Protein AF-A0AA47KNT8-F1 (afdb_monomer)

Structure (mmCIF, N/CA/C/O backbone):
data_AF-A0AA47KNT8-F1
#
_entry.id   AF-A0AA47KNT8-F1
#
loop_
_atom_site.group_PDB
_atom_site.id
_atom_site.type_symbol
_atom_site.label_atom_id
_atom_site.label_alt_id
_atom_site.label_comp_id
_atom_site.label_asym_id
_atom_site.label_entity_id
_atom_site.label_seq_id
_atom_site.pdbx_PDB_ins_code
_atom_site.Cartn_x
_atom_site.Cartn_y
_atom_site.Cartn_z
_atom_site.occupancy
_atom_site.B_iso_or_equiv
_atom_site.auth_seq_id
_atom_site.auth_comp_id
_atom_site.auth_asym_id
_atom_site.auth_atom_id
_atom_site.pdbx_PDB_model_num
ATOM 1 N N . MET A 1 1 ? -3.908 1.136 -3.736 1.00 90.94 1 MET A N 1
ATOM 2 C CA . MET A 1 1 ? -2.529 1.185 -3.188 1.00 90.94 1 MET A CA 1
ATOM 3 C C . MET A 1 1 ? -1.852 -0.162 -3.401 1.00 90.94 1 MET A C 1
ATOM 5 O O . MET A 1 1 ? -2.548 -1.169 -3.468 1.00 90.94 1 MET A O 1
ATOM 9 N N . LEU A 1 2 ? -0.520 -0.195 -3.483 1.00 93.31 2 LEU A N 1
ATOM 10 C CA . LEU A 1 2 ? 0.267 -1.433 -3.476 1.00 93.31 2 LEU A CA 1
ATOM 11 C C . LEU A 1 2 ? 1.182 -1.468 -2.249 1.00 93.31 2 LEU A C 1
ATOM 13 O O . LEU A 1 2 ? 1.855 -0.476 -1.952 1.00 93.31 2 LEU A O 1
ATOM 17 N N . VAL A 1 3 ? 1.226 -2.610 -1.568 1.00 94.50 3 VAL A N 1
ATOM 18 C CA . VAL A 1 3 ? 2.172 -2.901 -0.489 1.00 94.50 3 VAL A CA 1
ATOM 19 C C . VAL A 1 3 ? 3.247 -3.821 -1.039 1.00 94.50 3 VAL A C 1
ATOM 21 O O . VAL A 1 3 ? 2.986 -4.973 -1.381 1.00 94.50 3 VAL A O 1
ATOM 24 N N . ARG A 1 4 ? 4.472 -3.317 -1.126 1.00 93.19 4 ARG A N 1
ATOM 25 C CA . ARG A 1 4 ? 5.611 -4.108 -1.564 1.00 93.19 4 ARG A CA 1
ATOM 26 C C . ARG A 1 4 ? 6.244 -4.823 -0.385 1.00 93.19 4 ARG A C 1
ATOM 28 O O . ARG A 1 4 ? 6.778 -4.162 0.503 1.00 93.19 4 ARG A O 1
ATOM 35 N N . LEU A 1 5 ? 6.264 -6.151 -0.437 1.00 92.06 5 LEU A N 1
ATOM 36 C CA . LEU A 1 5 ? 6.986 -7.019 0.493 1.00 92.06 5 LEU A CA 1
ATOM 37 C C . LEU A 1 5 ? 8.063 -7.779 -0.287 1.00 92.06 5 LEU A C 1
ATOM 39 O O . LEU A 1 5 ? 7.774 -8.667 -1.093 1.00 92.06 5 LEU A O 1
ATOM 43 N N . GLY A 1 6 ? 9.324 -7.379 -0.112 1.00 88.56 6 GLY A N 1
ATOM 44 C CA . GLY A 1 6 ? 10.437 -7.893 -0.912 1.00 88.56 6 GLY A CA 1
ATOM 45 C C . GLY A 1 6 ? 10.252 -7.623 -2.414 1.00 88.56 6 GLY A C 1
ATOM 46 O O . GLY A 1 6 ? 10.431 -6.495 -2.888 1.00 88.56 6 GLY A O 1
ATOM 47 N N . LYS A 1 7 ? 9.923 -8.671 -3.180 1.00 85.06 7 LYS A N 1
ATOM 48 C CA . LYS A 1 7 ? 9.673 -8.597 -4.633 1.00 85.06 7 LYS A CA 1
ATOM 49 C C . LYS A 1 7 ? 8.186 -8.582 -5.007 1.00 85.06 7 LYS A C 1
ATOM 51 O O . LYS A 1 7 ? 7.882 -8.256 -6.148 1.00 85.06 7 LYS A O 1
ATOM 56 N N . ALA A 1 8 ? 7.287 -8.913 -4.081 1.00 89.44 8 ALA A N 1
ATOM 57 C CA . ALA A 1 8 ? 5.854 -8.961 -4.348 1.00 89.44 8 ALA A CA 1
ATOM 58 C C . ALA A 1 8 ? 5.225 -7.577 -4.152 1.00 89.44 8 ALA A C 1
ATOM 60 O O . ALA A 1 8 ? 5.446 -6.955 -3.115 1.00 89.44 8 ALA A O 1
ATOM 61 N N . ASP A 1 9 ? 4.441 -7.112 -5.126 1.00 92.88 9 ASP A N 1
ATOM 62 C CA . ASP A 1 9 ? 3.568 -5.942 -4.989 1.00 92.88 9 ASP A CA 1
ATOM 63 C C . ASP A 1 9 ? 2.139 -6.431 -4.739 1.00 92.88 9 ASP A C 1
ATOM 65 O O . ASP A 1 9 ? 1.465 -6.918 -5.644 1.00 92.88 9 ASP A O 1
ATOM 69 N N . ILE A 1 10 ? 1.693 -6.328 -3.490 1.00 94.38 10 ILE A N 1
ATOM 70 C CA . ILE A 1 10 ? 0.396 -6.832 -3.044 1.00 94.38 10 ILE A CA 1
ATOM 71 C C . ILE A 1 10 ? -0.637 -5.706 -3.162 1.00 94.38 10 ILE A C 1
ATOM 73 O O . ILE A 1 10 ? -0.458 -4.653 -2.538 1.00 94.38 10 ILE A O 1
ATOM 77 N N . PRO A 1 11 ? -1.719 -5.877 -3.940 1.00 93.94 11 PRO A N 1
ATOM 78 C CA . PRO A 1 11 ? -2.748 -4.857 -4.051 1.00 93.94 11 PRO A CA 1
ATOM 79 C C . PRO A 1 11 ? -3.601 -4.777 -2.783 1.00 93.94 11 PRO A C 1
ATOM 81 O O . PRO A 1 11 ? -3.981 -5.784 -2.184 1.00 93.94 11 PRO A O 1
ATOM 84 N N . VAL A 1 12 ? -3.935 -3.546 -2.407 1.00 93.75 12 VAL A N 1
ATOM 85 C CA . VAL A 1 12 ? -4.913 -3.228 -1.365 1.00 93.75 12 VAL A CA 1
ATOM 86 C C . VAL A 1 12 ? -5.880 -2.209 -1.957 1.00 93.75 12 VAL A C 1
ATOM 88 O O . VAL A 1 12 ? -5.471 -1.099 -2.337 1.00 93.75 12 VAL A O 1
ATOM 91 N N . TYR A 1 13 ? -7.146 -2.608 -2.090 1.00 91.19 13 TYR A N 1
ATOM 92 C CA . TYR A 1 13 ? -8.214 -1.757 -2.618 1.00 91.19 13 TYR A CA 1
ATOM 93 C C . TYR A 1 13 ? -9.114 -1.218 -1.497 1.00 91.19 13 TYR A C 1
ATOM 95 O O . TYR A 1 13 ? -8.959 -1.561 -0.323 1.00 91.19 13 TYR A O 1
ATOM 103 N N . ALA A 1 14 ? -10.030 -0.314 -1.850 1.00 90.31 14 ALA A N 1
ATOM 104 C CA . ALA A 1 14 ? -10.889 0.368 -0.888 1.00 90.31 14 ALA A CA 1
ATOM 105 C C . ALA A 1 14 ? -11.677 -0.613 0.004 1.00 90.31 14 ALA A C 1
ATOM 107 O O . ALA A 1 14 ? -12.276 -1.574 -0.477 1.00 90.31 14 ALA A O 1
ATOM 108 N N . GLY A 1 15 ? -11.690 -0.342 1.311 1.00 89.44 15 GLY A N 1
ATOM 109 C CA . GLY A 1 15 ? -12.368 -1.169 2.314 1.00 89.44 15 GLY A CA 1
ATOM 110 C C . GLY A 1 15 ? -11.535 -2.329 2.869 1.00 89.44 15 GLY A C 1
ATOM 111 O O . GLY A 1 15 ? -11.963 -2.957 3.833 1.00 89.44 15 GLY A O 1
ATOM 112 N N . GLN A 1 16 ? -10.346 -2.601 2.323 1.00 92.38 16 GLN A N 1
ATOM 113 C CA . GLN A 1 16 ? -9.429 -3.594 2.883 1.00 92.38 16 GLN A CA 1
ATOM 114 C C . GLN A 1 16 ? -8.457 -2.972 3.890 1.00 92.38 16 GLN A C 1
ATOM 116 O O . GLN A 1 16 ? -7.994 -1.844 3.718 1.00 92.38 16 GLN A O 1
ATOM 121 N N . GLY A 1 17 ? -8.111 -3.744 4.920 1.00 95.12 17 GLY A N 1
ATOM 122 C CA . GLY A 1 17 ? -6.996 -3.449 5.812 1.00 95.12 17 GLY A CA 1
ATOM 123 C C . GLY A 1 17 ? -5.757 -4.257 5.439 1.00 95.12 17 GLY A C 1
ATOM 124 O O . GLY A 1 17 ? -5.858 -5.367 4.913 1.00 95.12 17 GLY A O 1
ATOM 125 N N . PHE A 1 18 ? -4.582 -3.720 5.757 1.00 96.50 18 PHE A N 1
ATOM 126 C CA . PHE A 1 18 ? -3.316 -4.434 5.636 1.00 96.50 18 PHE A CA 1
ATOM 127 C C . PHE A 1 18 ? -2.463 -4.175 6.876 1.00 96.50 18 PHE A C 1
ATOM 129 O O . PHE A 1 18 ? -2.249 -3.022 7.250 1.00 96.50 18 PHE A O 1
ATOM 136 N N . TRP A 1 19 ? -1.997 -5.241 7.521 1.00 96.50 19 TRP A N 1
ATOM 137 C CA . TRP A 1 19 ? -1.174 -5.168 8.722 1.00 96.50 19 TRP A CA 1
ATOM 138 C C . TRP A 1 19 ? 0.304 -5.340 8.382 1.00 96.50 19 TRP A C 1
ATOM 140 O O . TRP A 1 19 ? 0.682 -6.282 7.682 1.00 96.50 19 TRP A O 1
ATOM 150 N N . LEU A 1 20 ? 1.131 -4.437 8.912 1.00 95.19 20 LEU A N 1
ATOM 151 C CA . LEU A 1 20 ? 2.584 -4.425 8.769 1.00 95.19 20 LEU A CA 1
ATOM 152 C C .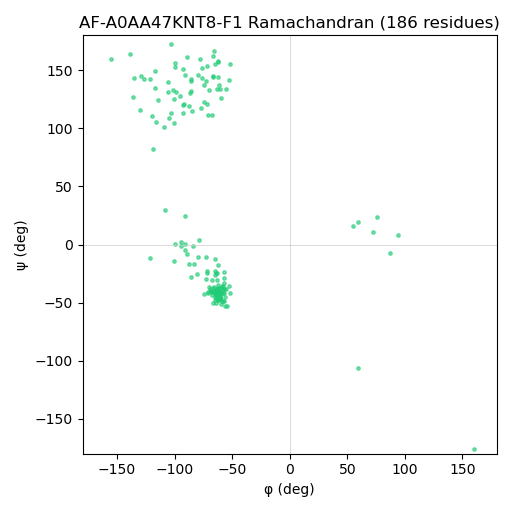 LEU A 1 20 ? 3.225 -4.524 10.162 1.00 95.19 20 LEU A C 1
ATOM 154 O O . LEU A 1 20 ? 3.137 -3.567 10.932 1.00 95.19 20 LEU A O 1
ATOM 158 N N . PRO A 1 21 ? 3.877 -5.651 10.494 1.00 93.00 21 PRO A N 1
ATOM 159 C CA . PRO A 1 21 ? 4.664 -5.777 11.716 1.00 93.00 21 PRO A CA 1
ATOM 160 C C . PRO A 1 21 ? 5.840 -4.790 11.743 1.00 93.00 21 PRO A C 1
ATOM 162 O O . PRO A 1 21 ? 6.332 -4.369 10.694 1.00 93.00 21 PRO A O 1
ATOM 165 N N . PHE A 1 22 ? 6.330 -4.464 12.942 1.00 85.75 22 PHE A N 1
ATOM 166 C CA . PHE A 1 22 ? 7.390 -3.467 13.143 1.00 85.75 22 PHE A CA 1
ATOM 167 C C . PHE A 1 22 ? 8.681 -3.772 12.360 1.00 85.75 22 PHE A C 1
ATOM 169 O O . PHE A 1 22 ? 9.247 -2.882 11.734 1.00 85.75 22 PHE A O 1
ATOM 176 N N . GLU A 1 23 ? 9.116 -5.033 12.327 1.00 82.62 23 GLU A N 1
ATOM 177 C CA . GLU A 1 23 ? 10.360 -5.455 11.659 1.00 82.62 23 GLU A CA 1
ATOM 178 C C . GLU A 1 23 ? 10.155 -5.862 10.189 1.00 82.62 23 GLU A C 1
ATOM 180 O O . GLU A 1 23 ? 10.919 -6.638 9.616 1.00 82.62 23 GLU A O 1
ATOM 185 N N . CYS A 1 24 ? 9.102 -5.355 9.545 1.00 86.25 24 CYS A N 1
ATOM 186 C CA . CYS A 1 24 ? 8.797 -5.681 8.160 1.00 86.25 24 CYS A CA 1
ATOM 187 C C . CYS A 1 24 ? 9.417 -4.656 7.200 1.00 86.25 24 CYS A C 1
ATOM 189 O O . CYS A 1 24 ? 8.977 -3.506 7.144 1.00 86.25 24 CYS A O 1
ATOM 191 N N . LEU A 1 25 ? 10.400 -5.066 6.388 1.00 90.62 25 LEU A N 1
ATOM 192 C CA . LEU A 1 25 ? 10.884 -4.234 5.283 1.00 90.62 25 LEU A CA 1
ATOM 193 C C . LEU A 1 25 ? 9.819 -4.171 4.182 1.00 90.62 25 LEU A C 1
ATOM 195 O O . LEU A 1 25 ? 9.562 -5.157 3.487 1.00 90.62 25 LEU A O 1
ATOM 199 N N . HIS A 1 26 ? 9.235 -2.993 4.002 1.00 92.31 26 HIS A N 1
ATOM 200 C CA . HIS A 1 26 ? 8.162 -2.769 3.046 1.00 92.31 26 HIS A CA 1
ATOM 201 C C . HIS A 1 26 ? 8.334 -1.444 2.303 1.00 92.31 26 HIS A C 1
ATOM 203 O O . HIS A 1 26 ? 9.080 -0.557 2.718 1.00 92.31 26 HIS A O 1
ATOM 209 N N . ALA A 1 27 ? 7.616 -1.301 1.193 1.00 90.44 27 ALA A N 1
ATOM 210 C CA . ALA A 1 27 ? 7.422 -0.016 0.536 1.00 90.44 27 ALA A CA 1
ATOM 211 C C . ALA A 1 27 ? 5.956 0.145 0.140 1.00 90.44 27 ALA A C 1
ATOM 213 O O . ALA A 1 27 ? 5.313 -0.814 -0.278 1.00 90.44 27 ALA A O 1
ATOM 214 N N . LEU A 1 28 ? 5.430 1.361 0.246 1.00 90.81 28 LEU A N 1
ATOM 215 C CA . LEU A 1 28 ? 4.055 1.666 -0.134 1.00 90.81 28 LEU A CA 1
ATOM 216 C C . LEU A 1 28 ? 4.046 2.440 -1.449 1.00 90.81 28 LEU A C 1
ATOM 218 O O . LEU A 1 28 ? 4.772 3.420 -1.606 1.00 90.81 28 LEU A O 1
ATOM 222 N N . THR A 1 29 ? 3.216 2.003 -2.392 1.00 88.94 29 THR A N 1
ATOM 223 C CA . THR A 1 29 ? 2.898 2.768 -3.604 1.00 88.94 29 THR A CA 1
ATOM 224 C C . THR A 1 29 ? 1.464 3.260 -3.490 1.00 88.94 29 THR A C 1
ATOM 226 O O . THR A 1 29 ? 0.511 2.496 -3.677 1.00 88.94 29 THR A O 1
ATOM 229 N N . ILE A 1 30 ? 1.313 4.536 -3.140 1.00 87.56 30 ILE A N 1
ATOM 230 C CA . ILE A 1 30 ? 0.014 5.200 -3.042 1.00 87.56 30 ILE A CA 1
ATOM 231 C C . ILE A 1 30 ? -0.355 5.695 -4.438 1.00 87.56 30 ILE A C 1
ATOM 233 O O . ILE A 1 30 ? 0.339 6.516 -5.030 1.00 87.56 30 ILE A O 1
ATOM 237 N N . THR A 1 31 ? -1.426 5.129 -4.975 1.00 84.12 31 THR A N 1
ATOM 238 C CA . THR A 1 31 ? -1.989 5.466 -6.283 1.00 84.12 31 THR A CA 1
ATOM 239 C C . THR A 1 31 ? -2.801 6.768 -6.198 1.00 84.12 31 THR A C 1
ATOM 241 O O . THR A 1 31 ? -3.215 7.131 -5.093 1.00 84.12 31 THR A O 1
ATOM 244 N N . PRO A 1 32 ? -3.052 7.483 -7.313 1.00 82.50 32 PRO A N 1
ATOM 245 C CA . PRO A 1 32 ? -3.935 8.650 -7.304 1.00 82.50 32 PRO A CA 1
ATOM 246 C C . PRO A 1 32 ? -5.293 8.353 -6.677 1.00 82.50 32 PRO A C 1
ATOM 248 O O . PRO A 1 32 ? -5.721 7.198 -6.610 1.00 82.50 32 PRO A O 1
ATOM 251 N N . ASP A 1 33 ? -5.931 9.405 -6.171 1.00 82.62 33 ASP A N 1
ATOM 252 C CA . ASP A 1 33 ? -7.264 9.364 -5.558 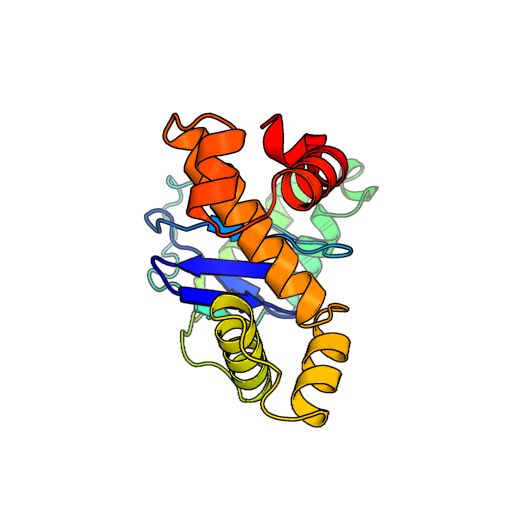1.00 82.62 33 ASP A CA 1
ATOM 253 C C . ASP A 1 33 ? -7.412 8.353 -4.407 1.00 82.62 33 ASP A C 1
ATOM 255 O O . ASP A 1 33 ? -8.511 8.033 -3.957 1.00 82.62 33 ASP A O 1
ATOM 259 N N . THR A 1 34 ? -6.288 7.876 -3.867 1.00 87.00 34 THR A N 1
ATOM 260 C CA . THR A 1 34 ? -6.259 6.966 -2.729 1.00 87.00 34 THR A CA 1
ATOM 261 C C . THR A 1 34 ? -6.126 7.763 -1.442 1.00 87.00 34 THR A C 1
ATOM 263 O O . THR A 1 34 ? -5.134 8.456 -1.220 1.00 87.00 34 THR A O 1
ATOM 266 N N . ARG A 1 35 ? -7.110 7.615 -0.555 1.00 88.06 35 ARG A N 1
ATOM 267 C CA . ARG A 1 35 ? -7.023 8.066 0.837 1.00 88.06 35 ARG A CA 1
ATOM 268 C C . ARG A 1 35 ? -6.738 6.865 1.723 1.00 88.06 35 ARG A C 1
ATOM 270 O O . ARG A 1 35 ? -7.391 5.834 1.580 1.00 88.06 35 ARG A O 1
ATOM 277 N N . LEU A 1 36 ? -5.770 7.000 2.622 1.00 90.69 36 LEU A N 1
ATOM 278 C CA . LEU A 1 36 ? -5.418 5.953 3.575 1.00 90.69 36 LEU A CA 1
ATOM 279 C C . LEU A 1 36 ? -5.562 6.473 5.002 1.00 90.69 36 LEU A C 1
ATOM 281 O O . LEU A 1 36 ? -5.219 7.618 5.289 1.00 90.69 36 LEU A O 1
ATOM 285 N N . HIS A 1 37 ? -6.035 5.602 5.888 1.00 91.75 37 HIS A N 1
ATOM 286 C CA . HIS A 1 37 ? -5.922 5.786 7.328 1.00 91.75 37 HIS A CA 1
ATOM 287 C C . HIS A 1 37 ? -4.762 4.920 7.810 1.00 91.75 37 HIS A C 1
ATOM 289 O O . HIS A 1 37 ? -4.737 3.718 7.547 1.00 91.75 37 HIS A O 1
ATOM 295 N N . GLN A 1 38 ? -3.798 5.530 8.495 1.00 92.25 38 GLN A N 1
ATOM 296 C CA . GLN A 1 38 ? -2.651 4.828 9.059 1.00 92.25 38 GLN A CA 1
ATOM 297 C C . GLN A 1 38 ? -2.705 4.910 10.579 1.00 92.25 38 GLN A C 1
ATOM 299 O O . GLN A 1 38 ? -2.715 6.000 11.146 1.00 92.25 38 GLN A O 1
ATOM 304 N N . LEU A 1 39 ? -2.685 3.748 11.228 1.00 92.19 39 LEU A N 1
ATOM 305 C CA . LEU A 1 39 ? -2.490 3.631 12.665 1.00 92.19 39 LEU A CA 1
ATOM 306 C C . LEU A 1 39 ? -1.067 3.145 12.922 1.00 92.19 39 LEU A C 1
ATOM 308 O O . LEU A 1 39 ? -0.734 1.999 12.631 1.00 92.19 39 LEU A O 1
ATOM 312 N N . ALA A 1 40 ? -0.225 4.031 13.445 1.00 92.00 40 ALA A N 1
ATOM 313 C CA . ALA A 1 40 ? 1.112 3.677 13.897 1.00 92.00 40 ALA A CA 1
ATOM 314 C C . ALA A 1 40 ? 1.077 3.399 15.402 1.00 92.00 40 ALA A C 1
ATOM 316 O O . ALA A 1 40 ? 0.599 4.223 16.181 1.00 92.00 40 ALA A O 1
ATOM 317 N N . VAL A 1 41 ? 1.601 2.246 15.808 1.00 91.94 41 VAL A N 1
ATOM 318 C CA . VAL A 1 41 ? 1.665 1.841 17.215 1.00 91.94 41 VAL A CA 1
ATOM 319 C C . VAL A 1 41 ? 3.101 1.970 17.701 1.00 91.94 41 VAL A C 1
ATOM 321 O O . VAL A 1 41 ? 4.042 1.639 16.980 1.00 91.94 41 VAL A O 1
ATOM 324 N N . SER A 1 42 ? 3.285 2.460 18.929 1.00 90.56 42 SER A N 1
ATOM 325 C CA . SER A 1 42 ? 4.623 2.542 19.513 1.00 90.56 42 SER A CA 1
ATOM 326 C C . SER A 1 42 ? 5.219 1.139 19.673 1.00 90.56 42 SER A C 1
ATOM 328 O O . SER A 1 42 ? 4.553 0.283 20.255 1.00 90.56 42 SER A O 1
ATOM 330 N N . PRO A 1 43 ? 6.490 0.910 19.288 1.00 85.56 4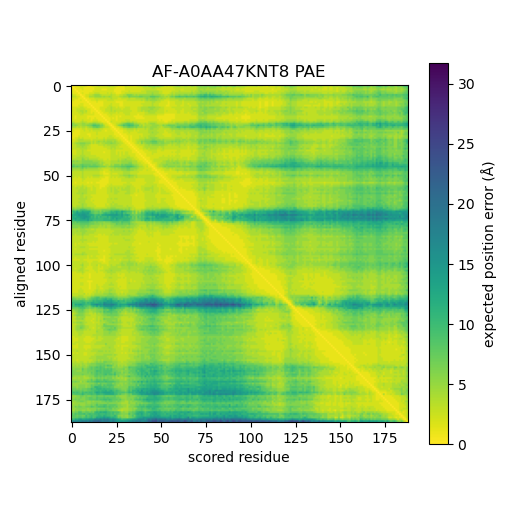3 PRO A N 1
ATOM 331 C CA . PRO A 1 43 ? 7.154 -0.378 19.507 1.00 85.56 43 PRO A CA 1
ATOM 332 C C . PRO A 1 43 ? 7.347 -0.710 20.994 1.00 85.56 43 PRO A C 1
ATOM 334 O O . PRO A 1 43 ? 7.666 -1.838 21.338 1.00 85.56 43 PRO A O 1
ATOM 337 N N . ARG A 1 44 ? 7.150 0.267 21.891 1.00 90.25 44 ARG A N 1
ATOM 338 C CA . ARG A 1 44 ? 7.220 0.084 23.349 1.00 90.25 44 ARG A CA 1
ATOM 339 C C . ARG A 1 44 ? 5.917 -0.438 23.961 1.00 90.25 44 ARG A C 1
ATOM 341 O O . ARG A 1 44 ? 5.851 -0.582 25.179 1.00 90.25 44 ARG A O 1
ATOM 348 N N . THR A 1 45 ? 4.869 -0.648 23.162 1.00 90.00 45 THR A N 1
ATOM 349 C CA . THR A 1 45 ? 3.633 -1.252 23.670 1.00 90.00 45 THR A CA 1
ATOM 350 C C . THR A 1 45 ? 3.920 -2.662 24.183 1.00 90.00 45 THR A C 1
ATOM 352 O O . THR A 1 45 ? 4.650 -3.415 23.548 1.00 90.00 45 THR A O 1
ATOM 355 N N . GLN A 1 46 ? 3.359 -3.019 25.338 1.00 89.88 46 GLN A N 1
ATOM 356 C CA . GLN A 1 46 ? 3.487 -4.372 25.899 1.00 89.88 46 GLN A CA 1
ATOM 357 C C . GLN A 1 46 ? 2.356 -5.308 25.451 1.00 89.88 46 GLN A C 1
ATOM 359 O O . GLN A 1 46 ? 2.308 -6.466 25.853 1.00 89.88 46 GLN A O 1
ATOM 364 N N . HIS A 1 47 ? 1.433 -4.805 24.632 1.00 91.38 47 HIS A N 1
ATOM 365 C CA . HIS A 1 47 ? 0.317 -5.589 24.127 1.00 91.38 47 HIS A CA 1
ATOM 366 C C . HIS A 1 47 ? 0.795 -6.566 23.041 1.00 91.38 47 HIS A C 1
ATOM 368 O O . HIS A 1 47 ? 1.571 -6.156 22.174 1.00 91.38 47 HIS A O 1
ATOM 374 N N . PRO A 1 48 ? 0.329 -7.829 23.043 1.00 92.25 48 PRO A N 1
ATOM 375 C CA . PRO A 1 48 ? 0.642 -8.779 21.983 1.00 92.25 48 PRO A CA 1
ATOM 376 C C . PRO A 1 48 ? -0.018 -8.326 20.676 1.00 92.25 48 PRO A C 1
ATOM 378 O O . PRO A 1 48 ? -1.241 -8.327 20.549 1.00 92.25 48 PRO A O 1
ATOM 381 N N . LEU A 1 49 ? 0.800 -7.915 19.709 1.00 94.62 49 LEU A N 1
ATOM 382 C CA . LEU A 1 49 ? 0.350 -7.527 18.374 1.00 94.62 49 LEU A CA 1
ATOM 383 C C . LEU A 1 49 ? 0.565 -8.673 17.375 1.00 94.62 49 LEU A C 1
ATOM 385 O O . LEU A 1 49 ? 1.454 -9.502 17.585 1.00 94.62 49 LEU A O 1
ATOM 389 N N . PRO A 1 50 ? -0.190 -8.718 16.263 1.00 94.69 50 PRO A N 1
ATOM 390 C CA . PRO A 1 50 ? 0.000 -9.750 15.254 1.00 94.69 50 PRO A CA 1
ATOM 391 C C . PRO A 1 50 ? 1.420 -9.737 14.667 1.00 94.69 50 PRO A C 1
ATOM 393 O O . PRO A 1 50 ? 1.894 -8.727 14.147 1.00 94.69 50 PRO A O 1
ATOM 396 N N . GLU A 1 51 ? 2.089 -10.887 14.698 1.00 92.12 51 GLU A N 1
ATOM 397 C CA . GLU A 1 51 ? 3.454 -11.035 14.169 1.00 92.12 51 GLU A CA 1
ATOM 398 C C . GLU A 1 51 ? 3.483 -11.216 12.646 1.00 92.12 51 GLU A C 1
ATOM 400 O O . GLU A 1 51 ? 4.476 -10.919 11.982 1.00 92.12 51 GLU A O 1
ATOM 405 N N . ARG A 1 52 ? 2.389 -11.724 12.068 1.00 93.31 52 ARG A N 1
ATOM 406 C CA . ARG A 1 52 ? 2.297 -12.025 10.635 1.00 93.31 52 ARG A CA 1
ATOM 407 C C . ARG A 1 52 ? 1.892 -10.793 9.847 1.00 93.31 52 ARG A C 1
ATOM 409 O O . ARG A 1 52 ? 1.000 -10.067 10.253 1.00 93.31 52 ARG A O 1
ATOM 416 N N . VAL A 1 53 ? 2.492 -10.607 8.677 1.00 95.12 53 VAL A N 1
ATOM 417 C CA . VAL A 1 53 ? 2.107 -9.575 7.705 1.00 95.12 53 VAL A CA 1
ATOM 418 C C . VAL A 1 53 ? 0.987 -10.078 6.792 1.00 95.12 53 VAL A C 1
ATOM 420 O O . VAL A 1 53 ? 1.013 -11.242 6.383 1.00 95.12 53 VAL A O 1
ATOM 423 N N . GLY A 1 54 ? 0.036 -9.217 6.427 1.00 96.00 54 GLY A N 1
ATOM 424 C CA . GLY A 1 54 ? -0.998 -9.584 5.457 1.00 96.00 54 GLY A CA 1
ATOM 425 C C . GLY A 1 54 ? -2.253 -8.720 5.492 1.00 96.00 54 GLY A C 1
ATOM 426 O O . GLY A 1 54 ? -2.351 -7.754 6.251 1.00 96.00 54 GLY A O 1
ATOM 427 N N . HIS A 1 55 ? -3.231 -9.097 4.671 1.00 96.88 55 HIS A N 1
ATOM 428 C CA . HIS A 1 55 ? -4.564 -8.507 4.678 1.00 96.88 55 HIS A CA 1
ATOM 429 C C . HIS A 1 55 ? -5.296 -8.834 5.973 1.00 96.88 55 HIS A C 1
ATOM 431 O O . HIS A 1 55 ? -5.157 -9.925 6.525 1.00 96.88 55 HIS A O 1
ATOM 437 N N . VAL A 1 56 ? -6.107 -7.890 6.437 1.00 95.81 56 VAL A N 1
ATOM 438 C CA . VAL A 1 56 ? -6.960 -8.058 7.614 1.00 95.81 56 VAL A CA 1
ATOM 439 C C . VAL A 1 56 ? -8.388 -7.651 7.290 1.00 95.81 56 VAL A C 1
ATOM 441 O O . VAL A 1 56 ? -8.633 -6.693 6.551 1.00 95.81 56 VAL A O 1
ATOM 444 N N . VAL A 1 57 ? -9.339 -8.360 7.891 1.00 93.19 57 VAL A N 1
ATOM 445 C CA . VAL A 1 57 ? -10.723 -7.894 7.969 1.00 93.19 57 VAL A CA 1
ATOM 446 C C . VAL A 1 57 ? -10.762 -6.780 9.007 1.00 93.19 57 VAL A C 1
ATOM 448 O O . VAL A 1 57 ? -10.357 -6.997 10.145 1.00 93.19 57 VAL A O 1
ATOM 451 N N . LEU A 1 58 ? -11.215 -5.591 8.613 1.00 93.19 58 LEU A N 1
ATOM 452 C CA . LEU A 1 58 ? -11.311 -4.442 9.510 1.00 93.19 58 LEU A CA 1
ATOM 453 C C . LEU A 1 58 ? -12.543 -4.589 10.420 1.00 93.19 58 LEU A C 1
ATOM 455 O O . LEU A 1 58 ? -13.665 -4.603 9.905 1.00 93.19 58 LEU A O 1
ATOM 459 N N . PRO A 1 59 ? -12.377 -4.678 11.755 1.00 94.06 59 PRO A N 1
ATOM 460 C CA . PRO A 1 59 ? -13.507 -4.653 12.674 1.00 94.06 59 PRO A CA 1
ATOM 461 C C . PRO A 1 59 ? -14.263 -3.317 12.574 1.00 94.06 59 PRO A C 1
ATOM 463 O O . PRO A 1 59 ? -13.618 -2.271 12.449 1.00 94.06 59 PRO A O 1
ATOM 466 N N . PRO A 1 60 ? -15.603 -3.295 12.709 1.00 94.56 60 PRO A N 1
ATOM 467 C CA . PRO A 1 60 ? -16.380 -2.057 12.614 1.00 94.56 60 PRO A CA 1
ATOM 468 C C . PRO A 1 60 ? -15.917 -0.956 13.579 1.00 94.56 60 PRO A C 1
ATOM 470 O O . PRO A 1 60 ? -15.854 0.211 13.195 1.00 94.56 60 PRO A O 1
ATOM 473 N N . LEU A 1 61 ? -15.536 -1.322 14.810 1.00 95.19 61 LEU A N 1
ATOM 474 C CA . LEU A 1 61 ? -15.019 -0.376 15.806 1.00 95.19 61 LEU A CA 1
ATOM 475 C C . LEU A 1 61 ? -13.664 0.216 15.405 1.00 95.19 61 LEU A C 1
ATOM 477 O O . LEU A 1 61 ? -13.434 1.407 15.609 1.00 95.19 61 LEU A O 1
ATOM 481 N N . LEU A 1 62 ? -12.792 -0.591 14.790 1.00 94.88 62 LEU A N 1
ATOM 482 C CA . LEU A 1 62 ? -11.512 -0.119 14.269 1.00 94.88 62 LEU A CA 1
ATOM 483 C C . LEU A 1 62 ? -11.744 0.924 13.170 1.00 94.88 62 LEU A C 1
ATOM 485 O O . LEU A 1 62 ? -11.167 2.006 13.211 1.00 94.88 62 LEU A O 1
ATOM 489 N N . THR A 1 63 ? -12.637 0.636 12.219 1.00 93.75 63 THR A N 1
ATOM 490 C CA . THR A 1 63 ? -12.990 1.578 11.149 1.00 93.75 63 THR A CA 1
ATOM 491 C C . THR A 1 63 ? -13.599 2.867 11.698 1.00 93.75 63 THR A C 1
ATOM 493 O O . THR A 1 63 ? -13.174 3.950 11.301 1.00 93.75 63 THR A O 1
ATOM 496 N N . ALA A 1 64 ? -14.550 2.769 12.631 1.00 93.56 64 ALA A N 1
ATOM 497 C CA . ALA A 1 64 ? -15.210 3.932 13.214 1.00 93.56 64 ALA A CA 1
ATOM 498 C C . ALA A 1 64 ? -14.221 4.852 13.944 1.00 93.56 64 ALA A C 1
ATOM 500 O O . ALA A 1 64 ? -14.224 6.058 13.709 1.00 93.56 64 ALA A O 1
ATOM 501 N N . GLY A 1 65 ? -13.326 4.305 14.773 1.00 94.38 65 GLY A N 1
ATOM 502 C CA . GLY A 1 65 ? -12.356 5.142 15.481 1.00 94.38 65 GLY A CA 1
ATOM 503 C C . GLY A 1 65 ? -11.248 5.698 14.576 1.00 94.38 65 GLY A C 1
ATOM 504 O O . GLY A 1 65 ? -10.794 6.816 14.807 1.00 94.38 65 GLY A O 1
ATOM 505 N N . LEU A 1 66 ? -10.858 4.991 13.503 1.00 93.25 66 LEU A N 1
ATOM 506 C CA . LEU A 1 66 ? -9.971 5.551 12.469 1.00 93.25 66 LEU A CA 1
ATOM 507 C C . LEU A 1 66 ? -10.610 6.737 11.738 1.00 93.25 66 LEU A C 1
ATOM 509 O O . LEU A 1 66 ? -9.913 7.699 11.410 1.00 93.25 66 LEU A O 1
ATOM 513 N N . MET A 1 67 ? -11.916 6.663 11.470 1.00 91.88 67 MET A N 1
ATOM 514 C CA . MET A 1 67 ? -12.664 7.770 10.882 1.00 91.88 67 MET A CA 1
ATOM 515 C C . MET A 1 67 ? -12.745 8.938 11.860 1.00 91.88 67 MET A C 1
ATOM 517 O O . MET A 1 67 ? -12.351 10.038 11.490 1.00 91.88 67 MET A O 1
ATOM 521 N N . GLU A 1 68 ? -13.158 8.689 13.104 1.00 92.25 68 GLU A N 1
ATOM 522 C CA . GLU A 1 68 ? -13.297 9.713 14.145 1.00 92.25 68 GLU A CA 1
ATOM 523 C C . GLU A 1 68 ? -11.996 10.507 14.332 1.00 92.25 68 GLU A C 1
ATOM 525 O O . GLU A 1 68 ? -11.985 11.729 14.177 1.00 92.25 68 GLU A O 1
ATOM 530 N N . LEU A 1 69 ? -10.871 9.812 14.545 1.00 91.56 69 LEU A N 1
ATOM 531 C CA . LEU A 1 69 ? -9.555 10.437 14.731 1.00 91.56 69 LEU A CA 1
ATOM 532 C C . LEU A 1 69 ? -8.967 11.038 13.445 1.00 91.56 69 LEU A C 1
ATOM 534 O O . LEU A 1 69 ? -8.090 11.896 13.517 1.00 91.56 69 LEU A O 1
ATOM 538 N N . GLY A 1 70 ? -9.406 10.572 12.275 1.00 86.50 70 GLY A N 1
ATOM 539 C CA . GLY A 1 70 ? -8.939 11.051 10.972 1.00 86.50 70 GLY A CA 1
ATOM 540 C C . GLY A 1 70 ? -9.731 12.239 10.421 1.00 86.50 70 GLY A C 1
ATOM 541 O O . GLY A 1 70 ? -9.354 12.793 9.387 1.00 86.50 70 GLY A O 1
ATOM 542 N N . THR A 1 71 ? -10.838 12.622 11.063 1.00 83.94 71 THR A N 1
ATOM 543 C CA . THR A 1 71 ? -11.668 13.745 10.616 1.00 83.94 71 THR A CA 1
ATOM 544 C C . THR A 1 71 ? -11.031 15.100 10.950 1.00 83.94 71 THR A C 1
ATOM 546 O O . THR A 1 71 ? -10.339 15.229 11.958 1.00 83.94 71 THR A O 1
ATOM 549 N N . PRO A 1 72 ? -11.308 16.171 10.180 1.00 76.62 72 PRO A N 1
ATOM 550 C CA . PRO A 1 72 ? -10.904 17.533 10.557 1.00 76.62 72 PRO A CA 1
ATOM 551 C C . PRO A 1 72 ? -11.446 17.959 11.934 1.00 76.62 72 PRO A C 1
ATOM 553 O O . PRO A 1 72 ? -10.826 18.750 12.648 1.00 76.62 72 PRO A O 1
ATOM 556 N N . THR A 1 73 ? -12.593 17.397 12.324 1.00 75.19 73 THR A N 1
ATOM 557 C CA . THR A 1 73 ? -13.241 17.589 13.625 1.00 75.19 73 THR A CA 1
ATOM 558 C C . THR A 1 73 ? -12.528 16.889 14.780 1.00 75.19 73 THR A C 1
ATOM 560 O O . THR A 1 73 ? -12.803 17.228 15.926 1.00 75.19 73 THR A O 1
ATOM 563 N N . ALA A 1 74 ? -11.554 16.008 14.521 1.00 77.75 74 ALA A N 1
ATOM 564 C CA . ALA A 1 74 ? -10.716 15.416 15.566 1.00 77.75 74 ALA A CA 1
ATOM 565 C C . ALA A 1 74 ? -9.981 16.478 16.406 1.00 77.75 74 ALA A C 1
ATOM 567 O O . ALA A 1 74 ? -9.668 16.240 17.567 1.00 77.75 74 ALA A O 1
ATOM 568 N N . SER A 1 75 ? -9.765 17.677 15.853 1.00 74.69 75 SER A N 1
ATOM 569 C CA . SER A 1 75 ? -9.209 18.837 16.568 1.00 74.69 75 SER A CA 1
ATOM 570 C C . SER A 1 75 ? -10.074 19.339 17.736 1.00 74.69 75 SER A C 1
ATOM 572 O O . SER A 1 75 ? -9.571 20.059 18.596 1.00 74.69 75 SER A O 1
ATOM 574 N N . VAL A 1 76 ? -11.353 18.953 17.786 1.00 86.44 76 VAL A N 1
ATOM 575 C CA . VAL A 1 76 ? -12.300 19.294 18.861 1.00 86.44 76 VAL A CA 1
ATOM 576 C C . VAL A 1 76 ? -12.230 18.285 20.015 1.00 86.44 76 VAL A C 1
ATOM 578 O O . VAL A 1 76 ? -12.687 18.573 21.121 1.00 86.44 76 VAL A O 1
ATOM 581 N N . LEU A 1 77 ? -11.640 17.106 19.790 1.00 88.62 77 LEU A N 1
ATOM 582 C CA . LEU A 1 77 ? -11.480 16.095 20.827 1.00 88.62 77 LEU A CA 1
ATOM 583 C C . LEU A 1 77 ? -10.450 16.553 21.858 1.00 88.62 77 LEU A C 1
ATOM 585 O O . LEU A 1 77 ? -9.335 16.969 21.537 1.00 88.62 77 LEU A O 1
ATOM 589 N N . THR A 1 78 ? -10.802 16.406 23.131 1.00 93.00 78 THR A N 1
ATOM 590 C CA . THR A 1 78 ? -9.824 16.540 24.211 1.00 93.00 78 THR A CA 1
ATOM 591 C C . THR A 1 78 ? -8.775 15.432 24.109 1.00 93.00 78 THR A C 1
ATOM 593 O O . THR A 1 78 ? -9.049 14.335 23.616 1.00 93.00 78 THR A O 1
ATOM 596 N N . ALA A 1 79 ? -7.581 15.673 24.656 1.00 91.56 79 ALA A N 1
ATOM 597 C CA . ALA A 1 79 ? -6.528 14.656 24.714 1.00 91.56 79 ALA A CA 1
ATOM 598 C C . ALA A 1 79 ? -7.017 13.339 25.349 1.00 91.56 79 ALA A C 1
ATOM 600 O O . ALA A 1 79 ? -6.650 12.256 24.898 1.00 91.56 79 ALA A O 1
ATOM 601 N N . GLN A 1 80 ? -7.894 13.428 26.354 1.00 94.38 80 GLN A N 1
ATOM 602 C CA . GLN A 1 80 ? -8.446 12.260 27.031 1.00 94.38 80 GLN A CA 1
ATOM 603 C C . GLN A 1 80 ? -9.433 11.473 26.160 1.00 94.38 80 GLN A C 1
ATOM 605 O O . GLN A 1 80 ? -9.364 10.246 26.128 1.00 94.38 80 GLN A O 1
ATOM 610 N N . GLN A 1 81 ? -10.309 12.149 25.409 1.00 93.38 81 GLN A N 1
ATOM 611 C CA . GLN A 1 81 ? -11.202 11.482 24.453 1.00 93.38 81 GLN A CA 1
ATOM 612 C C . GLN A 1 81 ? -10.405 10.777 23.352 1.00 93.38 81 GLN A C 1
ATOM 614 O O . GLN A 1 81 ? -10.647 9.602 23.079 1.00 93.38 81 GLN A O 1
ATOM 619 N N . SER A 1 82 ? -9.404 11.456 22.788 1.00 92.94 82 SER A N 1
ATOM 620 C CA . SER A 1 82 ? -8.504 10.865 21.794 1.00 92.94 82 SER A CA 1
ATOM 621 C C . SER A 1 82 ? -7.782 9.634 22.344 1.00 92.94 82 SER A C 1
ATOM 623 O O . SER A 1 82 ? -7.711 8.613 21.663 1.00 92.94 82 SER A O 1
ATOM 625 N N . HIS A 1 83 ? -7.313 9.685 23.594 1.00 93.31 83 HIS A N 1
ATOM 626 C CA . HIS A 1 83 ? -6.670 8.547 24.249 1.00 93.31 83 HIS A CA 1
ATOM 627 C C . HIS A 1 83 ? -7.629 7.365 24.459 1.00 93.31 83 HIS A C 1
ATOM 629 O O . HIS A 1 83 ? -7.243 6.221 24.235 1.00 93.31 83 HIS A O 1
ATOM 635 N N . HIS A 1 84 ? -8.887 7.608 24.845 1.00 95.50 84 HIS A N 1
ATOM 636 C CA . HIS A 1 84 ? -9.884 6.537 24.961 1.00 95.50 84 HIS A CA 1
ATOM 637 C C . HIS A 1 84 ? -10.141 5.853 23.614 1.00 95.50 84 HIS A C 1
ATOM 639 O O . HIS A 1 84 ? -10.173 4.626 23.552 1.00 95.50 84 HIS A O 1
ATOM 645 N N . ILE A 1 85 ? -10.267 6.625 22.529 1.00 95.31 85 ILE A N 1
ATOM 646 C CA . ILE A 1 85 ? -10.445 6.054 21.189 1.00 95.31 85 ILE A CA 1
ATOM 647 C C . ILE A 1 85 ? -9.204 5.250 20.797 1.00 95.31 85 ILE A C 1
ATOM 649 O O . ILE A 1 85 ? -9.331 4.112 20.362 1.00 95.31 85 ILE A O 1
ATOM 653 N N . GLN A 1 86 ? -7.999 5.787 21.007 1.00 94.56 86 GLN A N 1
ATOM 654 C CA . GLN A 1 86 ? -6.749 5.068 20.734 1.00 94.56 86 GLN A CA 1
ATOM 655 C C . GLN A 1 86 ? -6.629 3.765 21.535 1.00 94.56 86 GLN A C 1
ATOM 657 O O . GLN A 1 86 ? -6.160 2.773 20.984 1.00 94.56 86 GLN A O 1
ATOM 662 N N . ALA A 1 87 ? -7.080 3.739 22.792 1.00 94.44 87 ALA A N 1
ATOM 663 C CA . ALA A 1 87 ? -7.110 2.525 23.605 1.00 94.44 87 ALA A CA 1
ATOM 664 C C . ALA A 1 87 ? -8.065 1.472 23.021 1.00 94.44 87 ALA A C 1
ATOM 666 O O . ALA A 1 87 ? -7.696 0.304 22.935 1.00 94.44 87 ALA A O 1
ATOM 667 N N . VAL A 1 88 ? -9.246 1.886 22.543 1.00 95.81 88 VAL A N 1
ATOM 668 C CA . VAL A 1 88 ? -10.163 0.993 21.815 1.00 95.81 88 VAL A CA 1
ATOM 669 C C . VAL A 1 88 ? -9.509 0.480 20.534 1.00 95.81 88 VAL A C 1
ATOM 671 O O . VAL A 1 88 ? -9.558 -0.713 20.266 1.00 95.81 88 VAL A O 1
ATOM 674 N N . LEU A 1 89 ? -8.853 1.338 19.746 1.00 96.25 89 LEU A N 1
ATOM 675 C CA . LEU A 1 89 ? -8.164 0.886 18.533 1.00 96.25 89 LEU A CA 1
ATOM 676 C C . LEU A 1 89 ? -7.050 -0.112 18.850 1.00 96.25 89 LEU A C 1
ATOM 678 O O . LEU A 1 89 ? -6.920 -1.099 18.133 1.00 96.25 89 LEU A O 1
ATOM 682 N N . LEU A 1 90 ? -6.280 0.123 19.917 1.00 95.75 90 LEU A N 1
ATOM 683 C CA . LEU A 1 90 ? -5.227 -0.780 20.370 1.00 95.75 90 LEU A CA 1
ATOM 684 C C . LEU A 1 90 ? -5.785 -2.160 20.744 1.00 95.75 90 LEU A C 1
ATOM 686 O O . LEU A 1 90 ? -5.244 -3.167 20.300 1.00 95.75 90 LEU A O 1
ATOM 690 N N . ASP A 1 91 ? -6.888 -2.202 21.487 1.00 95.38 91 ASP A N 1
ATOM 691 C CA . ASP A 1 91 ? -7.600 -3.442 21.803 1.00 95.38 91 ASP A CA 1
ATOM 692 C C . ASP A 1 91 ? -8.058 -4.168 20.524 1.00 95.38 91 ASP A C 1
ATOM 694 O O . ASP A 1 91 ? -7.747 -5.339 20.311 1.00 95.38 91 ASP A O 1
ATOM 698 N N . GLN A 1 92 ? -8.688 -3.448 19.590 1.00 96.25 92 GLN A N 1
ATOM 699 C CA . GLN A 1 92 ? -9.166 -4.040 18.337 1.00 96.25 92 GLN A CA 1
ATOM 700 C C . GLN A 1 92 ? -8.035 -4.605 17.463 1.00 96.25 92 GLN A C 1
ATOM 702 O O . GLN A 1 92 ? -8.218 -5.653 16.840 1.00 96.25 92 GLN A O 1
ATOM 707 N N . ILE A 1 93 ? -6.867 -3.951 17.400 1.00 96.00 93 ILE A N 1
ATOM 708 C CA . ILE A 1 93 ? -5.761 -4.443 16.563 1.00 96.00 93 ILE A CA 1
ATOM 709 C C . ILE A 1 93 ? -5.085 -5.703 17.118 1.00 96.00 93 ILE A C 1
ATOM 711 O O . ILE A 1 93 ? -4.533 -6.477 16.338 1.00 96.00 93 ILE A O 1
ATOM 715 N N . MET A 1 94 ? -5.152 -5.943 18.433 1.00 95.06 94 MET A N 1
ATOM 716 C CA . MET A 1 94 ? -4.619 -7.165 19.056 1.00 95.06 94 MET A CA 1
ATOM 717 C C . MET A 1 94 ? -5.354 -8.425 18.588 1.00 95.06 94 MET A C 1
ATOM 719 O O . MET A 1 94 ? -4.792 -9.517 18.600 1.00 95.06 94 MET A O 1
ATOM 723 N N . HIS A 1 95 ? -6.605 -8.276 18.150 1.00 94.56 95 HIS A N 1
ATOM 724 C CA . HIS A 1 95 ? -7.454 -9.373 17.690 1.00 94.56 95 HIS A CA 1
ATOM 725 C C . HIS A 1 95 ? -7.423 -9.587 16.174 1.00 94.56 95 HIS A C 1
ATOM 727 O O . HIS A 1 95 ? -8.128 -10.457 15.657 1.00 94.56 95 HIS A O 1
ATOM 733 N N . LEU A 1 96 ? -6.627 -8.809 15.437 1.00 96.25 96 LEU A N 1
ATOM 734 C CA . LEU A 1 96 ? -6.505 -9.001 13.998 1.00 96.25 96 LEU A CA 1
ATOM 735 C C . LEU A 1 96 ? -5.826 -10.336 13.690 1.00 96.25 96 LEU A C 1
ATOM 737 O O . LEU A 1 96 ? -4.873 -10.748 14.348 1.00 96.25 96 LEU A O 1
ATOM 741 N N . ALA A 1 97 ? -6.279 -10.971 12.613 1.00 95.69 97 ALA A N 1
ATOM 742 C CA . ALA A 1 97 ? -5.691 -12.190 12.077 1.00 95.69 97 ALA A CA 1
ATOM 743 C C . ALA A 1 97 ? -5.194 -11.935 10.644 1.00 95.69 97 ALA A C 1
ATOM 745 O O . ALA A 1 97 ? -5.921 -12.218 9.688 1.00 95.69 97 ALA A O 1
ATOM 746 N N . PRO A 1 98 ? -3.987 -11.360 10.468 1.00 96.62 98 PRO A N 1
ATOM 747 C CA . PRO A 1 98 ? -3.437 -11.098 9.146 1.00 96.62 98 PRO A CA 1
ATOM 748 C C . PRO A 1 98 ? -3.264 -12.383 8.342 1.00 96.62 98 PRO A C 1
ATOM 750 O O . PRO A 1 98 ? -2.716 -13.375 8.833 1.00 96.62 98 PRO A O 1
ATOM 753 N N . THR A 1 99 ? -3.695 -12.346 7.084 1.00 95.44 99 THR A N 1
ATOM 754 C CA . THR A 1 99 ? -3.561 -13.451 6.137 1.00 95.44 99 THR A CA 1
ATOM 755 C C . THR A 1 99 ? -2.886 -12.995 4.852 1.00 95.44 99 THR A C 1
ATOM 757 O O . THR A 1 99 ? -3.112 -11.894 4.357 1.00 95.44 99 THR A O 1
ATOM 760 N N . GLN A 1 100 ? -2.041 -13.860 4.298 1.00 91.44 100 GLN A N 1
ATOM 761 C CA . GLN A 1 100 ? -1.471 -13.678 2.961 1.00 91.44 100 GLN A CA 1
ATOM 762 C C . GLN A 1 100 ? -2.328 -14.344 1.880 1.00 91.44 100 GLN A C 1
ATOM 764 O O . GLN A 1 100 ? -2.024 -14.229 0.695 1.00 91.44 100 GLN A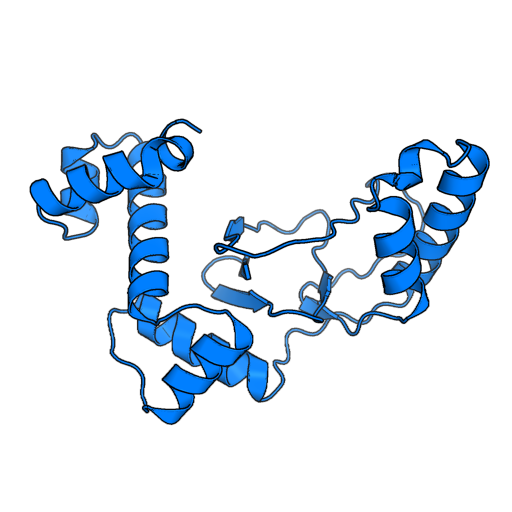 O 1
ATOM 769 N N . GLN A 1 101 ? -3.385 -15.059 2.277 1.00 91.94 101 GLN A N 1
ATOM 770 C CA . GLN A 1 101 ? -4.327 -15.640 1.334 1.00 91.94 101 GLN A CA 1
ATOM 771 C C . GLN A 1 101 ? -5.174 -14.529 0.726 1.00 91.94 101 GLN A C 1
ATOM 773 O O . GLN A 1 101 ? -5.867 -13.799 1.434 1.00 91.94 101 GLN A O 1
ATOM 778 N N . LEU A 1 102 ? -5.105 -14.423 -0.596 1.00 92.75 102 LEU A N 1
ATOM 779 C CA . LEU A 1 102 ? -5.858 -13.439 -1.351 1.00 92.75 102 LEU A CA 1
ATOM 780 C C . LEU A 1 102 ? -7.252 -13.992 -1.645 1.00 92.75 102 LEU A C 1
ATOM 782 O O . LEU A 1 102 ? -7.398 -15.122 -2.112 1.00 92.75 102 LEU A O 1
ATOM 786 N N . ASP A 1 103 ? -8.282 -13.185 -1.398 1.00 91.44 103 ASP A N 1
ATOM 787 C CA . ASP A 1 103 ? -9.607 -13.480 -1.936 1.00 91.44 103 ASP A CA 1
ATOM 788 C C . ASP A 1 103 ? -9.597 -13.393 -3.475 1.00 91.44 103 ASP A C 1
ATOM 790 O O . ASP A 1 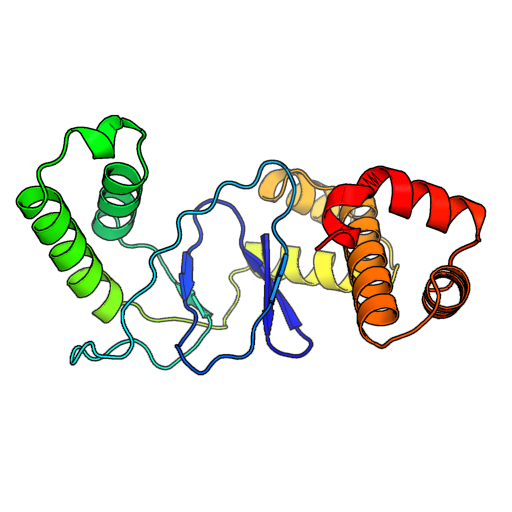103 ? -8.674 -12.853 -4.091 1.00 91.44 103 ASP A O 1
ATOM 794 N N . ALA A 1 104 ? -10.646 -13.907 -4.119 1.00 89.81 104 ALA A N 1
ATOM 795 C CA . ALA A 1 104 ? -10.719 -13.953 -5.580 1.00 89.81 104 ALA A CA 1
ATOM 796 C C . ALA A 1 104 ? -10.587 -12.568 -6.246 1.00 89.81 104 ALA A C 1
ATOM 798 O O . ALA A 1 104 ? -10.034 -12.454 -7.341 1.00 89.81 104 ALA A O 1
ATOM 799 N N . ARG A 1 105 ? -11.074 -11.499 -5.598 1.00 89.44 105 ARG A N 1
ATOM 800 C CA . ARG A 1 105 ? -11.000 -10.137 -6.151 1.00 89.44 105 ARG A CA 1
ATOM 801 C C . ARG A 1 105 ? -9.585 -9.585 -6.063 1.00 89.44 105 ARG A C 1
ATOM 803 O O . ARG A 1 105 ? -9.098 -8.989 -7.019 1.00 89.44 105 ARG A O 1
ATOM 810 N N . THR A 1 106 ? -8.933 -9.810 -4.932 1.00 92.19 106 THR A N 1
ATOM 811 C CA . THR A 1 106 ? -7.564 -9.387 -4.649 1.00 92.19 106 THR A CA 1
ATOM 812 C C . THR A 1 106 ? -6.571 -10.167 -5.501 1.00 92.19 106 THR A C 1
ATOM 814 O O . THR A 1 106 ? -5.629 -9.576 -6.022 1.00 92.19 106 THR A O 1
ATOM 817 N N . GLN A 1 107 ? -6.818 -11.460 -5.722 1.00 92.00 107 GLN A N 1
ATOM 818 C CA . GLN A 1 107 ? -6.015 -12.279 -6.624 1.00 92.00 107 GLN A CA 1
ATOM 819 C C . GLN A 1 107 ? -6.091 -11.761 -8.065 1.00 92.00 107 GLN A C 1
ATOM 821 O O . GLN A 1 107 ? -5.056 -11.524 -8.676 1.00 92.00 107 GLN A O 1
ATOM 826 N N . ALA A 1 108 ? -7.292 -11.472 -8.580 1.00 89.00 108 ALA A N 1
ATOM 827 C CA . ALA A 1 108 ? -7.443 -10.913 -9.926 1.00 89.00 108 ALA A CA 1
ATOM 828 C C . ALA A 1 108 ? -6.707 -9.567 -10.096 1.00 89.00 108 ALA A C 1
ATOM 830 O O . ALA A 1 108 ? -6.136 -9.287 -11.152 1.00 89.00 108 ALA A O 1
ATOM 831 N N . LEU A 1 109 ? -6.683 -8.734 -9.048 1.00 90.75 109 LEU A N 1
ATOM 832 C CA . LEU A 1 109 ? -5.876 -7.513 -9.030 1.00 90.75 109 LEU A CA 1
ATOM 833 C C . LEU A 1 109 ? -4.374 -7.807 -9.012 1.00 90.75 109 LEU A C 1
ATOM 835 O O . LEU A 1 109 ? -3.621 -7.120 -9.699 1.00 90.75 109 LEU A O 1
ATOM 839 N N . ALA A 1 110 ? -3.935 -8.803 -8.242 1.00 92.25 110 ALA A N 1
ATOM 840 C CA . ALA A 1 110 ? -2.530 -9.192 -8.165 1.00 92.25 110 ALA A CA 1
ATOM 841 C C . ALA A 1 110 ? -2.028 -9.697 -9.526 1.00 92.25 110 ALA A C 1
ATOM 843 O O . ALA A 1 110 ? -0.931 -9.333 -9.948 1.00 92.25 110 ALA A O 1
ATOM 844 N N . ASP A 1 111 ? -2.866 -10.431 -10.258 1.00 90.44 111 ASP A N 1
ATOM 845 C CA . ASP A 1 111 ? -2.568 -10.886 -11.616 1.00 90.44 111 ASP A CA 1
ATOM 846 C C . ASP A 1 111 ? -2.416 -9.693 -12.578 1.00 90.44 111 ASP A C 1
ATOM 848 O O . ASP A 1 111 ? -1.463 -9.632 -13.358 1.00 90.44 111 ASP A O 1
ATOM 852 N N . CYS A 1 112 ? -3.296 -8.686 -12.480 1.00 90.31 112 CYS A N 1
ATOM 853 C CA . CYS A 1 112 ? -3.181 -7.448 -13.262 1.00 90.31 112 CYS A CA 1
ATOM 854 C C . CYS A 1 112 ? -1.896 -6.676 -12.933 1.00 90.31 112 CYS A C 1
ATOM 856 O O . CYS A 1 112 ? -1.238 -6.148 -13.829 1.00 90.31 112 CYS A O 1
ATOM 858 N N . VAL A 1 113 ? -1.532 -6.617 -11.650 1.00 91.44 113 VAL A N 1
ATOM 859 C CA . VAL A 1 113 ? -0.284 -6.005 -11.182 1.00 91.44 113 VAL A CA 1
ATOM 860 C C . VAL A 1 113 ? 0.927 -6.734 -11.766 1.00 91.44 113 VAL A C 1
ATOM 862 O O . VAL A 1 113 ? 1.830 -6.075 -12.278 1.00 91.44 113 VAL A O 1
ATOM 865 N N . ALA A 1 114 ? 0.932 -8.068 -11.763 1.00 90.62 114 ALA A N 1
ATOM 866 C CA . ALA A 1 114 ? 2.008 -8.867 -12.345 1.00 90.62 114 ALA A CA 1
ATOM 867 C C . ALA A 1 114 ? 2.134 -8.661 -13.869 1.00 90.62 114 ALA A C 1
ATOM 869 O O . ALA A 1 114 ? 3.243 -8.497 -14.386 1.00 90.62 114 ALA A O 1
ATOM 870 N N . CYS A 1 115 ? 1.007 -8.585 -14.588 1.00 89.00 115 CYS A N 1
ATOM 871 C CA . CYS A 1 115 ? 0.996 -8.253 -16.018 1.00 89.00 115 CYS A CA 1
ATOM 872 C C . CYS A 1 115 ? 1.588 -6.855 -16.263 1.00 89.00 115 CYS A C 1
ATOM 874 O O . CYS A 1 115 ? 2.470 -6.676 -17.104 1.00 89.00 115 CYS A O 1
ATOM 876 N N . ALA A 1 116 ? 1.175 -5.863 -15.470 1.00 89.06 116 ALA A N 1
ATOM 877 C CA . ALA A 1 116 ? 1.694 -4.504 -15.569 1.00 89.06 116 ALA A CA 1
ATOM 878 C C . ALA A 1 116 ? 3.208 -4.432 -15.283 1.00 89.06 116 ALA A C 1
ATOM 880 O O . ALA A 1 116 ? 3.934 -3.754 -16.000 1.00 89.06 116 ALA A O 1
ATOM 881 N N . GLN A 1 117 ? 3.725 -5.161 -14.294 1.00 87.94 117 GLN A N 1
ATOM 882 C CA . GLN A 1 117 ? 5.165 -5.178 -13.998 1.00 87.94 117 GLN A CA 1
ATOM 883 C C . GLN A 1 117 ? 6.023 -5.746 -15.135 1.00 87.94 117 GLN A C 1
ATOM 885 O O . GLN A 1 117 ? 7.180 -5.356 -15.279 1.00 87.94 117 GLN A O 1
ATOM 890 N N . THR A 1 118 ? 5.474 -6.679 -15.913 1.00 85.75 118 THR A N 1
ATOM 891 C CA . THR A 1 118 ? 6.178 -7.357 -17.013 1.00 85.75 118 THR A CA 1
ATOM 892 C C . THR A 1 118 ? 5.944 -6.699 -18.373 1.00 85.75 118 THR A C 1
ATOM 894 O O . THR A 1 118 ? 6.494 -7.155 -19.372 1.00 85.75 118 THR A O 1
ATOM 897 N N . GLY A 1 119 ? 5.141 -5.631 -18.432 1.00 79.50 119 GLY A N 1
ATOM 898 C CA . GLY A 1 119 ? 4.761 -4.985 -19.690 1.00 79.50 119 GLY A CA 1
ATOM 899 C C . GLY A 1 119 ? 3.770 -5.802 -20.528 1.00 79.50 119 GLY A C 1
ATOM 900 O O . GLY A 1 119 ? 3.526 -5.465 -21.684 1.00 79.50 119 GLY A O 1
ATOM 901 N N . GLN A 1 120 ? 3.191 -6.867 -19.969 1.00 80.62 120 GLN A N 1
ATOM 902 C CA . GLN A 1 120 ? 2.207 -7.694 -20.658 1.00 80.62 120 GLN A CA 1
ATOM 903 C C . GLN A 1 120 ? 0.816 -7.035 -20.640 1.00 80.62 120 GLN A C 1
ATOM 905 O O . GLN A 1 120 ? 0.458 -6.360 -19.667 1.00 80.62 120 GLN A O 1
ATOM 910 N N . PRO A 1 121 ? 0.011 -7.211 -21.705 1.00 76.62 121 PRO A N 1
ATOM 911 C CA . PRO A 1 121 ? -1.370 -6.743 -21.720 1.00 76.62 121 PRO A CA 1
ATOM 912 C C . PRO A 1 121 ? -2.234 -7.516 -20.702 1.00 76.62 121 PRO A C 1
ATOM 914 O O . PRO A 1 121 ? -1.851 -8.609 -20.279 1.00 76.62 121 PRO A O 1
ATOM 917 N N . PRO A 1 122 ? -3.414 -6.988 -20.315 1.00 71.81 122 PRO A N 1
ATOM 918 C CA . PRO A 1 122 ? -4.386 -7.751 -19.528 1.00 71.81 122 PRO A CA 1
ATOM 919 C C . PRO A 1 122 ? -4.702 -9.097 -20.180 1.00 71.81 122 PRO A C 1
ATOM 921 O O . PRO A 1 122 ? -4.905 -9.156 -21.392 1.00 71.81 122 PRO A O 1
ATOM 924 N N . VAL A 1 123 ? -4.871 -10.147 -19.369 1.00 70.31 123 VAL A N 1
ATOM 925 C CA . VAL A 1 123 ? -5.288 -11.471 -19.867 1.00 70.31 123 VAL A CA 1
ATOM 926 C C . VAL A 1 123 ? -6.706 -11.417 -20.454 1.00 70.31 123 VAL A C 1
ATOM 928 O O . VAL A 1 123 ? -7.046 -12.194 -21.341 1.00 70.31 123 VAL A O 1
ATOM 931 N N . SER A 1 124 ? -7.549 -10.480 -20.000 1.00 81.81 124 SER A N 1
ATOM 932 C CA . SER A 1 124 ? -8.873 -10.235 -20.586 1.00 81.81 124 SER A CA 1
ATOM 933 C C . SER A 1 124 ? -9.390 -8.813 -20.344 1.00 81.81 124 SER A C 1
ATOM 935 O O . SER A 1 124 ? -9.006 -8.145 -19.382 1.00 81.81 124 SER A O 1
ATOM 937 N N . ALA A 1 125 ? -10.346 -8.375 -21.171 1.00 83.69 125 ALA A N 1
ATOM 938 C CA . ALA A 1 125 ? -11.078 -7.124 -20.948 1.00 83.69 125 ALA A CA 1
ATOM 939 C C . ALA A 1 125 ? -11.804 -7.111 -19.589 1.00 83.69 125 ALA A C 1
ATOM 941 O O . ALA A 1 125 ? -11.835 -6.087 -18.915 1.00 83.69 125 ALA A O 1
ATOM 942 N N . ALA A 1 126 ? -12.326 -8.260 -19.144 1.00 84.75 126 ALA A N 1
ATOM 943 C CA . ALA A 1 126 ? -12.997 -8.388 -17.852 1.00 84.75 126 ALA A CA 1
ATOM 944 C C . ALA A 1 126 ? -12.063 -8.065 -16.673 1.00 84.75 126 ALA A C 1
ATOM 946 O O . ALA A 1 126 ? -12.439 -7.307 -15.780 1.00 84.75 126 ALA A O 1
ATOM 947 N N . GLN A 1 127 ? -10.826 -8.572 -16.697 1.00 80.75 127 GLN A N 1
ATOM 948 C CA . GLN A 1 127 ? -9.821 -8.243 -15.682 1.00 80.75 127 GLN A CA 1
ATOM 949 C C . GLN A 1 127 ? -9.443 -6.759 -15.705 1.00 80.75 127 GLN A C 1
ATOM 951 O O . GLN A 1 127 ? 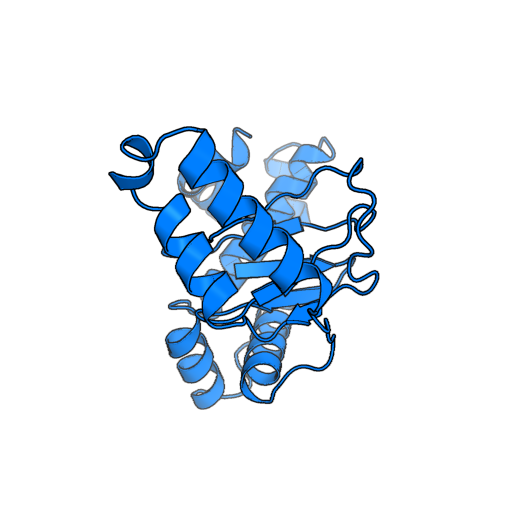-9.327 -6.140 -14.649 1.00 80.75 127 GLN A O 1
ATOM 956 N N . HIS A 1 128 ? -9.313 -6.168 -16.896 1.00 84.44 128 HIS A N 1
ATOM 957 C CA . HIS A 1 128 ? -9.058 -4.735 -17.034 1.00 84.44 128 HIS A CA 1
ATOM 958 C C . HIS A 1 128 ? -10.181 -3.886 -16.417 1.00 84.44 128 HIS A C 1
ATOM 960 O O . HIS A 1 128 ? -9.905 -2.970 -15.645 1.00 84.44 128 HIS A O 1
ATOM 966 N N . TYR A 1 129 ? -11.445 -4.219 -16.692 1.00 87.81 129 TYR A N 1
ATOM 967 C CA . TYR A 1 129 ? -12.583 -3.516 -16.095 1.00 87.81 129 TYR A CA 1
ATOM 968 C C . TYR A 1 129 ? -12.650 -3.698 -14.580 1.00 87.81 129 TYR A C 1
ATOM 970 O O . TYR A 1 129 ? -12.941 -2.744 -13.863 1.00 87.81 129 TYR A O 1
ATOM 978 N N . GLN A 1 130 ? -12.349 -4.894 -14.075 1.00 86.31 130 GLN A N 1
ATOM 979 C CA . GLN A 1 130 ? -12.316 -5.145 -12.637 1.00 86.31 130 GLN A CA 1
ATOM 980 C C . GLN A 1 130 ? -11.209 -4.340 -11.945 1.00 86.31 130 GLN A C 1
ATOM 982 O O . GLN A 1 130 ? -11.449 -3.758 -10.885 1.00 86.31 130 GLN A O 1
ATOM 987 N N . LEU A 1 131 ? -10.024 -4.256 -12.556 1.00 87.50 131 LEU A N 1
ATOM 988 C CA . LEU A 1 131 ? -8.947 -3.391 -12.086 1.00 87.50 131 LEU A CA 1
ATOM 989 C C . LEU A 1 131 ? -9.416 -1.940 -11.989 1.00 87.50 131 LEU A C 1
ATOM 991 O O . LEU A 1 131 ? -9.291 -1.321 -10.929 1.00 87.50 131 LEU A O 1
ATOM 995 N N . GLN A 1 132 ? -9.979 -1.418 -13.077 1.00 88.69 132 GLN A N 1
ATOM 996 C CA . GLN A 1 132 ? -10.438 -0.038 -13.146 1.00 88.69 132 GLN A CA 1
ATOM 997 C C . GLN A 1 132 ? -11.547 0.236 -12.125 1.00 88.69 132 GLN A C 1
ATOM 999 O O . GLN A 1 132 ? -11.505 1.250 -11.438 1.00 88.69 132 GLN A O 1
ATOM 1004 N N . ALA A 1 133 ? -12.488 -0.691 -11.936 1.00 87.38 133 ALA A N 1
ATOM 1005 C CA . ALA A 1 133 ? -13.556 -0.545 -10.951 1.00 87.38 133 ALA A CA 1
ATOM 1006 C C . ALA A 1 133 ? -13.029 -0.477 -9.505 1.00 87.38 133 ALA A C 1
ATOM 1008 O O . ALA A 1 133 ? -13.524 0.315 -8.705 1.00 87.38 133 ALA A O 1
ATOM 1009 N N . LEU A 1 134 ? -12.026 -1.294 -9.163 1.00 85.31 134 LEU A N 1
ATOM 1010 C CA . LEU A 1 134 ? -11.510 -1.401 -7.792 1.00 85.31 134 LEU A CA 1
ATOM 1011 C C . LEU A 1 134 ? -10.434 -0.363 -7.456 1.00 85.31 134 LEU A C 1
ATOM 1013 O O . LEU A 1 134 ? -10.259 -0.021 -6.286 1.00 85.31 134 LEU A O 1
ATOM 1017 N N . THR A 1 135 ? -9.689 0.109 -8.456 1.00 84.31 135 THR A N 1
ATOM 1018 C CA . THR A 1 135 ? -8.509 0.964 -8.248 1.00 84.31 135 THR A CA 1
ATOM 1019 C C . THR A 1 135 ? -8.600 2.319 -8.932 1.00 84.31 135 THR A C 1
ATOM 1021 O O . THR A 1 135 ? -7.773 3.175 -8.640 1.00 84.31 135 THR A O 1
ATOM 1024 N N . GLN A 1 136 ? -9.576 2.518 -9.825 1.00 86.94 136 GLN A N 1
ATOM 1025 C CA . GLN A 1 136 ? -9.685 3.687 -10.708 1.00 86.94 136 GLN A CA 1
ATOM 1026 C C . GLN A 1 136 ? -8.469 3.873 -11.630 1.00 86.94 136 GLN A C 1
ATOM 1028 O O . GLN A 1 136 ? -8.254 4.951 -12.179 1.00 86.94 136 GLN A O 1
ATOM 1033 N N . LEU A 1 137 ? -7.685 2.809 -11.837 1.00 87.94 137 LEU A N 1
ATOM 1034 C CA . LEU A 1 137 ? -6.513 2.807 -12.703 1.00 87.94 137 LEU A CA 1
ATOM 1035 C C . LEU A 1 137 ? -6.662 1.851 -13.878 1.00 87.94 137 LEU A C 1
ATOM 1037 O O . LEU A 1 137 ? -7.264 0.782 -13.790 1.00 87.94 137 LEU A O 1
ATOM 1041 N N . THR A 1 138 ? -6.018 2.226 -14.974 1.00 89.75 138 THR A N 1
ATOM 1042 C CA . THR A 1 138 ? -5.759 1.358 -16.119 1.00 89.75 138 THR A CA 1
ATOM 1043 C C . THR A 1 138 ? -4.432 0.615 -15.945 1.00 89.75 138 THR A C 1
ATOM 1045 O O . THR A 1 138 ? -3.544 1.034 -15.198 1.00 89.75 138 THR A O 1
ATOM 1048 N N . ILE A 1 139 ? -4.251 -0.476 -16.693 1.00 88.75 139 ILE A N 1
ATOM 1049 C CA . ILE A 1 139 ? -2.974 -1.212 -16.723 1.00 88.75 139 ILE A CA 1
ATOM 1050 C C . ILE A 1 139 ? -1.824 -0.334 -17.222 1.00 88.75 139 ILE A C 1
ATOM 1052 O O . ILE A 1 139 ? -0.733 -0.406 -16.666 1.00 88.75 139 ILE A O 1
ATOM 1056 N N . ALA A 1 140 ? -2.076 0.536 -18.204 1.00 88.44 140 ALA A N 1
ATOM 1057 C CA . ALA A 1 140 ? -1.074 1.472 -18.709 1.00 88.44 140 ALA A CA 1
ATOM 1058 C C . ALA A 1 140 ? -0.611 2.460 -17.621 1.00 88.44 140 ALA A C 1
ATOM 1060 O O . ALA A 1 140 ? 0.582 2.718 -17.482 1.00 88.44 140 ALA A O 1
ATOM 1061 N N . GLN A 1 141 ? -1.533 2.958 -16.791 1.00 89.69 141 GLN A N 1
ATOM 1062 C CA . GLN A 1 141 ? -1.175 3.808 -15.650 1.00 89.69 141 GLN A CA 1
ATOM 1063 C C . GLN A 1 141 ? -0.364 3.038 -14.597 1.00 89.69 141 GLN A C 1
ATOM 1065 O O . GLN A 1 141 ? 0.617 3.564 -14.081 1.00 89.69 141 GLN A O 1
ATOM 1070 N N . LEU A 1 142 ? -0.714 1.780 -14.301 1.00 89.38 142 LEU A N 1
ATOM 1071 C CA . LEU A 1 142 ? 0.092 0.941 -13.402 1.00 89.38 142 LEU A CA 1
ATOM 1072 C C . LEU A 1 142 ? 1.503 0.685 -13.938 1.00 89.38 142 LEU A C 1
ATOM 1074 O O . LEU A 1 142 ? 2.466 0.771 -13.176 1.00 89.38 142 LEU A O 1
ATOM 1078 N N . GLN A 1 143 ? 1.627 0.405 -15.235 1.00 90.19 143 GLN A N 1
ATOM 1079 C CA . GLN A 1 143 ? 2.913 0.283 -15.919 1.00 90.19 143 GLN A CA 1
ATOM 1080 C C . GLN A 1 143 ? 3.739 1.561 -15.755 1.00 90.19 143 GLN A C 1
ATOM 1082 O O . GLN A 1 143 ? 4.886 1.490 -15.316 1.00 90.19 143 GLN A O 1
ATOM 1087 N N . GLU A 1 144 ? 3.141 2.730 -16.005 1.00 90.44 144 GLU A N 1
ATOM 1088 C CA . GLU A 1 144 ? 3.794 4.027 -15.802 1.00 90.44 144 GLU A CA 1
ATOM 1089 C C . GLU A 1 144 ? 4.301 4.191 -14.357 1.00 90.44 144 GLU A C 1
ATOM 1091 O O . GLU A 1 144 ? 5.462 4.555 -14.156 1.00 90.44 144 GLU A O 1
ATOM 1096 N N . TYR A 1 145 ? 3.500 3.844 -13.340 1.00 88.94 145 TYR A N 1
ATOM 1097 C CA . TYR A 1 145 ? 3.938 3.913 -11.937 1.00 88.94 145 TYR A CA 1
ATOM 1098 C C . TYR A 1 145 ? 5.119 2.993 -11.632 1.00 88.94 145 TYR A C 1
ATOM 1100 O O . TYR A 1 145 ? 6.039 3.387 -10.906 1.00 88.94 145 TYR A O 1
ATOM 1108 N N . PHE A 1 146 ? 5.130 1.776 -12.177 1.00 89.81 146 PHE A N 1
ATOM 1109 C CA . PHE A 1 146 ? 6.265 0.875 -12.000 1.00 89.81 146 PHE A CA 1
ATOM 1110 C C . PHE A 1 146 ? 7.525 1.408 -12.671 1.00 89.81 146 PHE A C 1
ATOM 1112 O O . PHE A 1 146 ? 8.588 1.373 -12.047 1.00 89.81 146 PHE A O 1
ATOM 1119 N N . THR A 1 147 ? 7.398 1.968 -13.870 1.00 91.00 147 THR A N 1
ATOM 1120 C CA . THR A 1 147 ? 8.492 2.621 -14.591 1.00 91.00 147 THR A CA 1
ATOM 1121 C C . THR A 1 147 ? 9.058 3.798 -13.795 1.00 91.00 147 THR A C 1
ATOM 1123 O O . THR A 1 147 ? 10.256 3.833 -13.516 1.00 91.00 147 THR A O 1
ATOM 1126 N N . VAL A 1 148 ? 8.211 4.719 -13.323 1.00 90.75 148 VAL A N 1
ATOM 1127 C CA . VAL A 1 148 ? 8.623 5.868 -12.492 1.00 90.75 148 VAL A CA 1
ATOM 1128 C C . VAL A 1 148 ? 9.330 5.408 -11.216 1.00 90.75 148 VAL A C 1
ATOM 1130 O O . VAL A 1 148 ? 10.366 5.956 -10.830 1.00 90.75 148 VAL A O 1
ATOM 1133 N N . ARG A 1 149 ? 8.823 4.352 -10.571 1.00 89.19 149 ARG A N 1
ATOM 1134 C CA . ARG A 1 149 ? 9.449 3.766 -9.380 1.00 89.19 149 ARG A CA 1
ATOM 1135 C C . ARG A 1 149 ? 10.833 3.185 -9.679 1.00 89.19 149 ARG A C 1
ATOM 1137 O O . ARG A 1 149 ? 11.749 3.381 -8.880 1.00 89.19 149 ARG A O 1
ATOM 1144 N N . GLN A 1 150 ? 10.995 2.479 -10.798 1.00 89.94 150 GLN A N 1
ATOM 1145 C CA . GLN A 1 150 ? 12.287 1.931 -11.224 1.00 89.94 150 GLN A CA 1
ATOM 1146 C C . GLN A 1 150 ? 13.288 3.045 -11.557 1.00 89.94 150 GLN A C 1
ATOM 1148 O O . GLN A 1 150 ? 14.431 2.976 -11.104 1.00 89.94 150 GLN A O 1
ATOM 1153 N N . LEU A 1 151 ? 12.849 4.107 -12.244 1.00 92.00 151 LEU A N 1
ATOM 1154 C CA . LEU A 1 151 ? 13.665 5.299 -12.495 1.00 92.00 151 LEU A CA 1
ATOM 1155 C C . LEU A 1 151 ? 14.143 5.932 -11.187 1.00 92.00 151 LEU A C 1
ATOM 1157 O O . LEU A 1 151 ? 15.334 6.185 -11.014 1.00 92.00 151 LEU A O 1
ATOM 1161 N N . ARG A 1 152 ? 13.237 6.136 -10.223 1.00 90.50 152 ARG A N 1
ATOM 1162 C CA . ARG A 1 152 ? 13.596 6.729 -8.927 1.00 90.50 152 ARG A CA 1
ATOM 1163 C C . ARG A 1 152 ? 14.587 5.855 -8.164 1.00 90.50 152 ARG A C 1
ATOM 1165 O O . ARG A 1 152 ? 15.535 6.381 -7.588 1.00 90.50 152 ARG A O 1
ATOM 1172 N N . ALA A 1 153 ? 14.402 4.535 -8.175 1.00 89.69 153 ALA A N 1
ATOM 1173 C CA . ALA A 1 153 ? 15.339 3.603 -7.551 1.00 89.69 153 ALA A CA 1
ATOM 1174 C C . ALA A 1 153 ? 16.730 3.659 -8.212 1.00 89.69 153 ALA A C 1
ATOM 1176 O O . ALA A 1 153 ? 17.740 3.721 -7.513 1.00 89.69 153 ALA A O 1
ATOM 1177 N N . ALA A 1 154 ? 16.785 3.708 -9.546 1.00 90.56 154 ALA A N 1
ATOM 1178 C CA . ALA A 1 154 ? 18.024 3.847 -10.307 1.00 90.56 154 ALA A CA 1
ATOM 1179 C C . ALA A 1 154 ? 18.761 5.158 -9.975 1.00 90.56 154 ALA A C 1
ATOM 1181 O O . ALA A 1 154 ? 19.965 5.137 -9.719 1.00 90.56 154 ALA A O 1
ATOM 1182 N N . ILE A 1 155 ? 18.042 6.276 -9.884 1.00 90.94 155 ILE A N 1
ATOM 1183 C CA . ILE A 1 155 ? 18.616 7.571 -9.489 1.00 90.94 155 ILE A CA 1
ATOM 1184 C C . ILE A 1 155 ? 19.119 7.527 -8.041 1.00 90.94 155 ILE A C 1
ATOM 1186 O O . ILE A 1 155 ? 20.247 7.935 -7.774 1.00 90.94 155 ILE A O 1
ATOM 1190 N N . LYS A 1 156 ? 18.341 6.964 -7.105 1.00 89.62 156 LYS A N 1
ATOM 1191 C CA . LYS A 1 156 ? 18.772 6.813 -5.703 1.00 89.62 156 LYS A CA 1
ATOM 1192 C C . LYS A 1 156 ? 19.992 5.900 -5.540 1.00 89.62 156 LYS A C 1
ATOM 1194 O O . LYS A 1 156 ? 20.741 6.078 -4.589 1.00 89.62 156 LYS A O 1
ATOM 1199 N N . SER A 1 157 ? 20.236 4.982 -6.479 1.00 89.62 157 SER A N 1
ATOM 1200 C CA . SER A 1 157 ? 21.479 4.193 -6.539 1.00 89.62 157 SER A CA 1
ATOM 1201 C C . SER A 1 157 ? 22.689 4.938 -7.130 1.00 89.62 157 SER A C 1
ATOM 1203 O O . SER A 1 157 ? 23.745 4.336 -7.294 1.00 89.62 157 SER A O 1
ATOM 1205 N N . GLY A 1 158 ? 22.554 6.229 -7.458 1.00 89.81 158 GLY A N 1
ATOM 1206 C CA . GLY A 1 158 ? 23.641 7.081 -7.951 1.00 89.81 158 GLY A CA 1
ATOM 1207 C C . GLY A 1 158 ? 23.760 7.176 -9.475 1.00 89.81 158 GLY A C 1
ATOM 1208 O O . GLY A 1 158 ? 24.729 7.748 -9.971 1.00 89.81 158 GLY A O 1
ATOM 1209 N N . LYS A 1 159 ? 22.804 6.640 -10.247 1.00 90.75 159 LYS A N 1
ATOM 1210 C CA . LYS A 1 159 ? 22.809 6.792 -11.713 1.00 90.75 159 LYS A CA 1
ATOM 1211 C C . LYS A 1 159 ? 22.357 8.201 -12.112 1.00 90.75 159 LYS A C 1
ATOM 1213 O O . LYS A 1 159 ? 21.428 8.747 -11.517 1.00 90.75 159 LYS A O 1
ATOM 1218 N N . SER A 1 160 ? 22.961 8.760 -13.165 1.00 92.00 160 SER A N 1
ATOM 1219 C CA . SER A 1 160 ? 22.437 9.968 -13.820 1.00 92.00 160 SER A CA 1
ATOM 1220 C C . SER A 1 160 ? 21.041 9.703 -14.399 1.00 92.00 160 SER A C 1
ATOM 1222 O O . SER A 1 160 ? 20.684 8.554 -14.667 1.00 92.00 160 SER A O 1
ATOM 1224 N N . ARG A 1 161 ? 20.245 10.757 -14.617 1.00 89.81 161 ARG A N 1
ATOM 1225 C CA . ARG A 1 161 ? 18.887 10.636 -15.185 1.00 89.81 161 ARG A CA 1
ATOM 1226 C C . ARG A 1 161 ? 18.871 9.935 -16.543 1.00 89.81 161 ARG A C 1
ATOM 1228 O O . ARG A 1 161 ? 17.989 9.115 -16.788 1.00 89.81 161 ARG A O 1
ATOM 1235 N N . GLU A 1 162 ? 19.870 10.208 -17.374 1.00 90.19 162 GLU A N 1
ATOM 1236 C CA . GLU A 1 162 ? 20.065 9.568 -18.679 1.00 90.19 162 GLU A CA 1
ATOM 1237 C C . GLU A 1 162 ? 20.347 8.067 -18.521 1.00 90.19 162 GLU A C 1
ATOM 1239 O O . GLU A 1 162 ? 19.648 7.231 -19.092 1.00 90.19 162 GLU A O 1
ATOM 1244 N N . ASN A 1 163 ? 21.302 7.702 -17.659 1.00 90.25 163 ASN A N 1
ATOM 1245 C CA . ASN A 1 163 ? 21.653 6.300 -17.416 1.00 90.25 163 ASN A CA 1
ATOM 1246 C C . ASN A 1 163 ? 20.525 5.524 -16.717 1.00 90.25 163 ASN A C 1
ATOM 1248 O O . ASN A 1 163 ? 20.384 4.317 -16.916 1.00 90.25 163 ASN A O 1
ATOM 1252 N N . ALA A 1 164 ? 19.717 6.195 -15.893 1.00 91.44 164 ALA A N 1
ATOM 1253 C CA . ALA A 1 164 ? 18.519 5.619 -15.298 1.00 91.44 164 ALA A CA 1
ATOM 1254 C C . ALA A 1 164 ? 17.447 5.330 -16.361 1.00 91.44 164 ALA A C 1
ATOM 1256 O O . ALA A 1 164 ? 16.884 4.238 -16.351 1.00 91.44 164 ALA A O 1
ATOM 1257 N N . ALA A 1 165 ? 17.218 6.255 -17.300 1.00 91.44 165 ALA A N 1
ATOM 1258 C CA . ALA A 1 165 ? 16.275 6.076 -18.405 1.00 91.44 165 ALA A CA 1
ATOM 1259 C C . ALA A 1 165 ? 16.659 4.891 -19.302 1.00 91.44 165 ALA A C 1
ATOM 1261 O O . ALA A 1 165 ? 15.831 4.013 -19.549 1.00 91.44 165 ALA A O 1
ATOM 1262 N N . VAL A 1 166 ? 17.936 4.807 -19.690 1.00 91.44 166 VAL A N 1
ATOM 1263 C CA . VAL A 1 166 ? 18.468 3.686 -20.482 1.00 91.44 166 VAL A CA 1
ATOM 1264 C C . VAL A 1 166 ? 18.316 2.360 -19.734 1.00 91.44 166 VAL A C 1
ATOM 1266 O O . VAL A 1 166 ? 17.905 1.364 -20.322 1.00 91.44 166 VAL A O 1
ATOM 1269 N N . ALA A 1 167 ? 18.584 2.336 -18.424 1.00 88.31 167 ALA A N 1
ATOM 1270 C CA . ALA A 1 167 ? 18.467 1.121 -17.617 1.00 88.31 167 ALA A CA 1
ATOM 1271 C C . ALA A 1 167 ? 17.027 0.588 -17.492 1.00 88.31 167 ALA A C 1
ATOM 1273 O O . ALA A 1 167 ? 16.851 -0.594 -17.209 1.00 88.31 167 ALA A O 1
ATOM 1274 N N . VAL A 1 168 ? 16.020 1.446 -17.680 1.00 88.38 168 VAL A N 1
ATOM 1275 C CA . VAL A 1 168 ? 14.591 1.086 -17.649 1.00 88.38 168 VAL A CA 1
ATOM 1276 C C . VAL A 1 168 ? 14.024 0.915 -19.073 1.00 88.38 168 VAL A C 1
ATOM 1278 O O . VAL A 1 168 ? 12.859 0.576 -19.242 1.00 88.38 168 VAL A O 1
ATOM 1281 N N . GLY A 1 169 ? 14.849 1.088 -20.112 1.00 88.12 169 GLY A N 1
ATOM 1282 C CA . GLY A 1 169 ? 14.450 0.893 -21.509 1.00 88.12 169 GLY A CA 1
ATOM 1283 C C . GLY A 1 169 ? 13.598 2.026 -22.090 1.00 88.12 169 GLY A C 1
ATOM 1284 O O . GLY A 1 169 ? 12.859 1.794 -23.042 1.00 88.12 169 GLY A O 1
ATOM 1285 N N . LEU A 1 170 ? 13.680 3.237 -21.529 1.00 90.12 170 LEU A N 1
ATOM 1286 C CA . LEU A 1 170 ? 12.961 4.409 -22.034 1.00 90.12 170 LEU A CA 1
ATOM 1287 C C . LEU A 1 170 ? 13.795 5.223 -23.020 1.00 90.12 170 LEU A C 1
ATOM 1289 O O . LEU A 1 170 ? 15.018 5.321 -22.897 1.00 90.12 170 LEU A O 1
ATOM 1293 N N . THR A 1 171 ? 13.109 5.894 -23.948 1.00 89.94 171 THR A N 1
ATOM 1294 C CA . THR A 1 171 ? 13.735 6.947 -24.751 1.00 89.94 171 THR A CA 1
ATOM 1295 C C . THR A 1 171 ? 13.987 8.195 -23.889 1.00 89.94 171 THR A C 1
ATOM 1297 O O . THR A 1 171 ? 13.258 8.429 -22.918 1.00 89.94 171 THR A O 1
ATOM 1300 N N . PRO A 1 172 ? 14.983 9.039 -24.225 1.00 84.31 172 PRO A N 1
ATOM 1301 C CA . PRO A 1 172 ? 15.241 10.270 -23.476 1.00 84.31 172 PRO A CA 1
ATOM 1302 C C . PRO A 1 172 ? 14.024 11.207 -23.400 1.00 84.31 172 PRO A C 1
ATOM 1304 O O . PRO A 1 172 ? 13.768 11.791 -22.352 1.00 84.31 172 PRO A O 1
ATOM 1307 N N . GLY A 1 173 ? 13.239 11.312 -24.480 1.00 86.56 173 GLY A N 1
ATOM 1308 C CA . GLY A 1 173 ? 12.048 12.170 -24.524 1.00 86.56 173 GLY A CA 1
ATOM 1309 C C . GLY A 1 173 ? 10.913 11.683 -23.617 1.00 86.56 173 GLY A C 1
ATOM 1310 O O . GLY A 1 173 ? 10.285 12.484 -22.918 1.00 86.56 173 GLY A O 1
ATOM 1311 N N . ASP A 1 174 ? 10.688 10.368 -23.571 1.00 89.00 174 ASP A N 1
ATOM 1312 C CA . ASP A 1 174 ? 9.685 9.771 -22.682 1.00 89.00 174 ASP A CA 1
ATOM 1313 C C . ASP A 1 174 ? 10.103 9.906 -21.214 1.00 89.00 174 ASP A C 1
ATOM 1315 O O . ASP A 1 174 ? 9.284 10.232 -20.352 1.00 89.00 174 ASP A O 1
ATOM 1319 N N . ALA A 1 175 ? 11.394 9.716 -20.928 1.00 89.25 175 ALA A N 1
ATOM 1320 C CA . ALA A 1 175 ? 11.939 9.872 -19.586 1.00 89.25 175 ALA A CA 1
ATOM 1321 C C . ALA A 1 175 ? 11.810 11.315 -19.074 1.00 89.25 175 ALA A C 1
ATOM 1323 O O . ALA A 1 175 ? 11.328 11.512 -17.960 1.00 89.25 175 ALA A O 1
ATOM 1324 N N . GLU A 1 176 ? 12.155 12.321 -19.885 1.00 89.56 176 GLU A N 1
ATOM 1325 C CA . GLU A 1 176 ? 11.977 13.735 -19.520 1.00 89.56 176 GLU A CA 1
ATOM 1326 C C . GLU A 1 176 ? 10.506 14.088 -19.274 1.00 89.56 176 GLU A C 1
ATOM 1328 O O . GLU A 1 176 ? 10.178 14.758 -18.292 1.00 89.56 176 GLU A O 1
ATOM 1333 N N . SER A 1 177 ? 9.596 13.554 -20.092 1.00 90.62 177 SER A N 1
ATOM 1334 C CA . SER A 1 177 ? 8.154 13.733 -19.891 1.00 90.62 177 SER A CA 1
ATOM 1335 C C . SER A 1 177 ? 7.684 13.167 -18.543 1.00 90.62 177 SER A C 1
ATOM 1337 O O . SER A 1 177 ? 6.875 13.794 -17.851 1.00 90.62 177 SER A O 1
ATOM 1339 N N . LEU A 1 178 ? 8.207 12.006 -18.132 1.00 91.12 178 LEU A N 1
ATOM 1340 C CA . LEU A 1 178 ? 7.917 11.414 -16.824 1.00 91.12 178 LEU A CA 1
ATOM 1341 C C . LEU A 1 178 ? 8.576 12.187 -15.675 1.00 91.12 178 LEU A C 1
ATOM 1343 O O . LEU A 1 178 ? 7.929 12.404 -14.650 1.00 91.12 178 LEU A O 1
ATOM 1347 N N . TYR A 1 179 ? 9.820 12.649 -15.828 1.00 90.81 179 TYR A N 1
ATOM 1348 C CA . TYR A 1 179 ? 10.485 13.474 -14.815 1.00 90.81 179 TYR A CA 1
ATOM 1349 C C . TYR A 1 179 ? 9.729 14.778 -14.562 1.00 90.81 179 TYR A C 1
ATOM 1351 O O . TYR A 1 179 ? 9.559 15.159 -13.404 1.00 90.81 179 TYR A O 1
ATOM 1359 N N . ALA A 1 180 ? 9.230 15.427 -15.616 1.00 89.88 180 ALA A N 1
ATOM 1360 C CA . ALA A 1 180 ? 8.422 16.634 -15.499 1.00 89.88 180 ALA A CA 1
ATOM 1361 C C . ALA A 1 180 ? 7.082 16.356 -14.797 1.00 89.88 180 ALA A C 1
ATOM 1363 O O . ALA A 1 180 ? 6.716 17.059 -13.854 1.00 89.88 180 ALA A O 1
ATOM 1364 N N . ARG A 1 181 ? 6.367 15.299 -15.207 1.00 90.62 181 ARG A N 1
ATOM 1365 C CA . ARG A 1 181 ? 5.051 14.946 -14.646 1.00 90.62 181 ARG A CA 1
ATOM 1366 C C . ARG A 1 181 ? 5.121 14.527 -13.175 1.00 90.62 181 ARG A C 1
ATOM 1368 O O . ARG A 1 181 ? 4.230 14.862 -12.402 1.00 90.62 181 ARG A O 1
ATOM 1375 N N . TYR A 1 182 ? 6.189 13.832 -12.783 1.00 87.81 182 TYR A N 1
ATOM 1376 C CA . TYR A 1 182 ? 6.405 13.319 -11.425 1.00 87.81 182 TYR A CA 1
ATOM 1377 C C . TYR A 1 182 ? 7.507 14.076 -10.669 1.00 87.81 182 TYR A C 1
ATOM 1379 O O . TYR A 1 182 ? 8.161 13.509 -9.791 1.00 87.81 182 TYR A O 1
ATOM 1387 N N . ALA A 1 183 ? 7.716 15.361 -10.970 1.00 86.25 183 ALA A N 1
ATOM 1388 C CA . ALA A 1 183 ? 8.816 16.155 -10.414 1.00 86.25 183 ALA A CA 1
ATOM 1389 C C . ALA A 1 183 ? 8.891 16.105 -8.875 1.00 86.25 183 ALA A C 1
ATOM 1391 O O . ALA A 1 183 ? 9.970 15.921 -8.313 1.00 86.25 183 ALA A O 1
ATOM 1392 N N . SER A 1 184 ? 7.745 16.171 -8.186 1.00 82.56 184 SER A N 1
ATOM 1393 C CA . SER A 1 184 ? 7.667 16.057 -6.719 1.00 82.56 184 SER A CA 1
ATOM 1394 C C . SER A 1 184 ? 8.147 14.700 -6.193 1.00 82.56 184 SER A C 1
ATOM 1396 O O . SER A 1 184 ? 8.783 14.623 -5.145 1.00 82.56 184 SER A O 1
ATOM 1398 N N . THR A 1 185 ? 7.900 13.623 -6.942 1.00 79.56 185 THR A N 1
ATOM 1399 C CA . THR A 1 185 ? 8.328 12.264 -6.584 1.00 79.56 185 THR A CA 1
ATOM 1400 C C . THR A 1 185 ? 9.845 12.119 -6.701 1.00 79.56 185 THR A C 1
ATOM 1402 O O . THR A 1 185 ? 10.466 11.463 -5.864 1.00 79.56 185 THR A O 1
ATOM 1405 N N . PHE A 1 186 ? 10.458 12.763 -7.699 1.00 76.50 186 PHE A N 1
ATOM 1406 C CA . PHE A 1 186 ? 11.908 12.743 -7.918 1.00 76.50 186 PHE A CA 1
ATOM 1407 C C . PHE A 1 186 ? 12.691 13.759 -7.072 1.00 76.50 186 PHE A C 1
ATOM 1409 O O . PHE A 1 186 ? 13.902 13.608 -6.935 1.00 76.50 186 PHE A O 1
ATOM 1416 N N . ALA A 1 187 ? 12.028 14.764 -6.494 1.00 70.62 187 ALA A N 1
ATOM 1417 C CA . ALA A 1 187 ? 12.638 15.735 -5.580 1.00 70.62 187 ALA A CA 1
ATOM 1418 C C . ALA A 1 187 ? 12.811 15.214 -4.132 1.00 70.62 187 ALA A C 1
ATOM 1420 O O . ALA A 1 187 ? 13.496 15.854 -3.338 1.00 70.62 187 ALA A O 1
ATOM 1421 N N . SER A 1 188 ? 12.202 14.064 -3.798 1.00 56.56 188 SER A N 1
ATOM 1422 C CA . SER A 1 188 ? 12.223 13.394 -2.476 1.00 56.56 188 SER A CA 1
ATOM 1423 C C . SER A 1 188 ? 13.025 12.089 -2.472 1.00 56.56 188 SER A C 1
ATOM 1425 O O . SER A 1 188 ? 13.559 11.661 -1.425 1.00 56.56 188 SER A O 1
#

Solvent-accessible surface area (backbone atoms only — not comparable to full-atom values): 11093 Å² total; per-residue (Å²): 68,32,45,27,51,86,89,48,63,43,63,47,49,86,90,62,37,73,46,77,33,92,89,56,76,66,49,78,46,81,46,80,98,65,84,84,88,84,87,87,74,68,88,82,58,87,69,73,61,53,78,54,56,22,42,30,84,69,52,70,67,42,53,51,45,52,49,52,66,67,38,87,67,35,78,74,51,51,73,65,56,51,48,53,45,50,51,51,40,54,58,51,53,44,71,48,70,46,34,78,78,65,52,76,70,49,42,55,42,32,53,49,48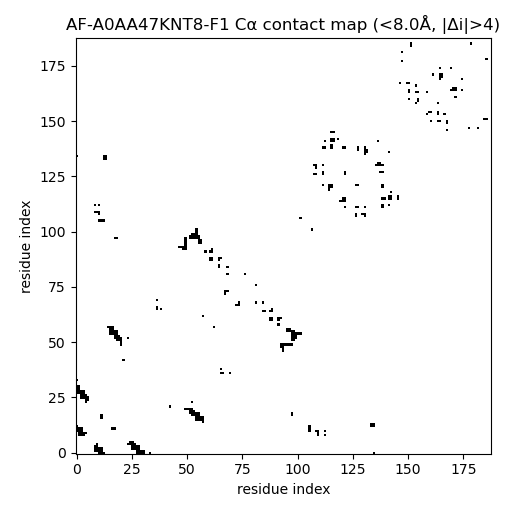,54,26,21,75,70,73,45,73,70,96,39,72,67,58,48,52,51,37,27,73,56,61,76,41,52,60,68,57,53,28,50,52,51,49,53,51,51,38,49,51,35,38,75,73,70,40,53,74,67,59,17,28,55,76,72,72,44,53,73,70,59,38,51,54,48,49,65,76,41,40,74,71,72,76,109

Secondary structure (DSSP, 8-state):
-EEEETTEEEE--TT-EEE--TT--EEEE--TT---------TT--S----S-EEEPPPHHHHHHHHHHHSGGGGGS-HHHHHHHHHHHHHHHHT---B-PPPHHHHHHHHHHHHHHHTPPPS-HHHHHHHHHHHS--HHHHHHHHHHHHHHHHHHTT--HHHHHHHTT--HHHHHHHHHHTHHHHT-

Mean p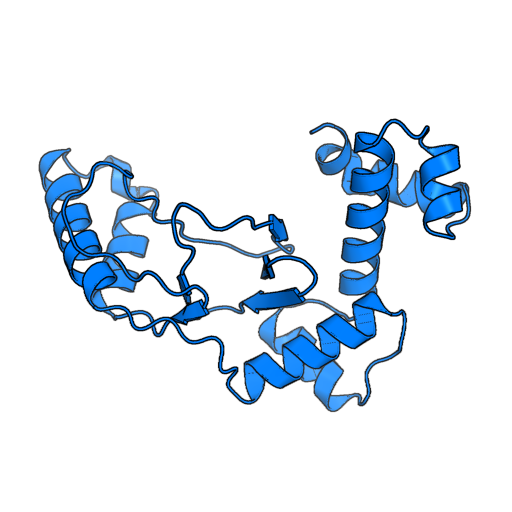redicted aligned error: 5.45 Å

Foldseek 3Di:
DWKDQPHATFDDFPQKDWDDDPPGDIDDDADPPDDDQDDDDDPPDPQQADPDTAIWNQDPLLVVLSPCCVDPCVVVDDPVRNVVSVVSNSVRRSPIDGDNDDDPLRVLLSQLLVCLLVVHDRPDPVSQVSNCVGPVDGSVVSNLSNLLVQLLVCVVVPDDLVRSCVVSVHDPVVSVVSCVVCVVVNVD

Radius of gyration: 19.21 Å; Cα contacts (8 Å, |Δi|>4): 201; chains: 1; bounding box: 40×35×52 Å

Sequence (188 aa):
MLVRLGKADIPVYAGQGFWLPFECLHALTITPDTRLHQLAVSPRTQHPLPERVGHVVLPPLLTAGLMELGTPTASVLTAQQSHHIQAVLLDQIMHLAPTQQLDARTQALADCVACAQTGQPPVSAAQHYQLQALTQLTIAQLQEYFTVRQLRAAIKSGKSRENAAVAVGLTPGDAESLYARYASTFAS

pLDDT: mean 8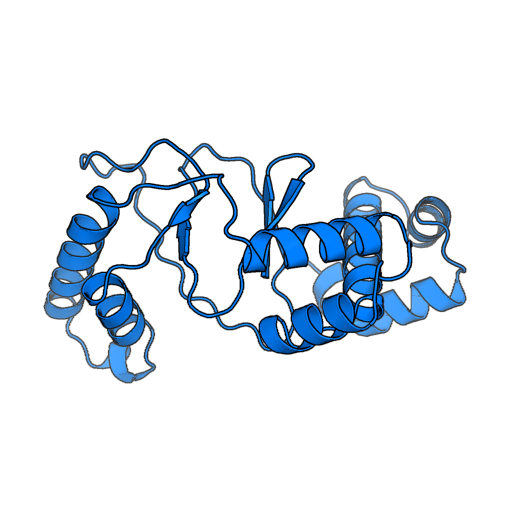9.58, std 5.55, range [56.56, 96.88]

Nearest PDB structures (foldseek):
  1h0m-assembly2_C  TM=5.459E-01  e=7.614E+00  Agrobacterium tumefaciens
  6eo2-assembly1_A  TM=3.542E-01  e=2.637E+00  Salmonella enterica subsp. enterica serovar Typhimurium

Organism: NCBI:txid1908198